Protein AF-A0A961NX00-F1 (afdb_monomer)

Foldseek 3Di:
DPPDPDPDDDLVVLLVVLLVLLVVLQVVLVVVVHHPVLLPLCLLAVCLLVLLLQLLCVVLVLHGPPVQADHPAPDQPPDDDDDDPPDDDDPVVSSNSNSNSSSSNSSSVSNVVQVVDDSLQSVQQCVQRPAVPRRHDHQSSHDDPVFAWDWDDDPQETETTEEDEPCNLVVLVVSPVVGNHQEYEDAYQYDDLVSLLSLLVVQLVVQHAYEYPTAAEASRVNNQLSHNHRDYDSHHGHHHYYDADDDPPHGDDPPDCVVVVSVVSNVD

Nearest PDB structures (foldseek):
  4u0h-assembly1_E-2  TM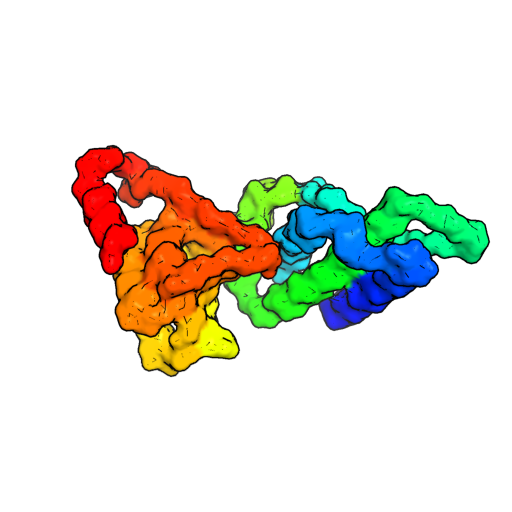=6.707E-01  e=3.633E-01  Mycobacterium tuberculosis H37Rv
  2o7s-assembly1_A  TM=3.828E-01  e=4.275E+00  Arabidopsis thaliana
  4h3d-assembly1_B  TM=3.748E-01  e=4.782E+00  Clostridioides difficile 630

Structure (mmCIF, N/CA/C/O backbone):
data_AF-A0A961NX00-F1
#
_entry.id   AF-A0A961NX00-F1
#
loop_
_atom_site.group_PDB
_atom_site.id
_atom_site.type_symbol
_atom_site.label_atom_id
_atom_site.label_alt_id
_atom_site.label_comp_id
_atom_site.label_asym_id
_atom_site.label_entity_id
_atom_site.label_seq_id
_atom_site.pdbx_PDB_ins_code
_atom_site.Cartn_x
_atom_site.Cartn_y
_atom_site.Cartn_z
_atom_site.occupancy
_atom_site.B_iso_or_equiv
_atom_site.auth_seq_id
_atom_site.auth_comp_id
_atom_site.auth_asym_id
_atom_site.auth_atom_id
_atom_site.pdbx_PDB_model_num
ATOM 1 N N . MET A 1 1 ? 27.879 33.645 -14.027 1.00 40.50 1 MET A N 1
ATOM 2 C CA . MET A 1 1 ? 26.476 33.251 -13.789 1.00 40.50 1 MET A CA 1
ATOM 3 C C . MET A 1 1 ? 26.465 31.734 -13.777 1.00 40.50 1 MET A C 1
ATOM 5 O O . MET A 1 1 ? 26.810 31.155 -14.799 1.00 40.50 1 MET A O 1
ATOM 9 N N . ALA A 1 2 ? 26.248 31.098 -12.623 1.00 30.83 2 ALA A N 1
ATOM 10 C CA . ALA A 1 2 ? 26.094 29.644 -12.591 1.00 30.83 2 ALA A CA 1
ATOM 11 C C . ALA A 1 2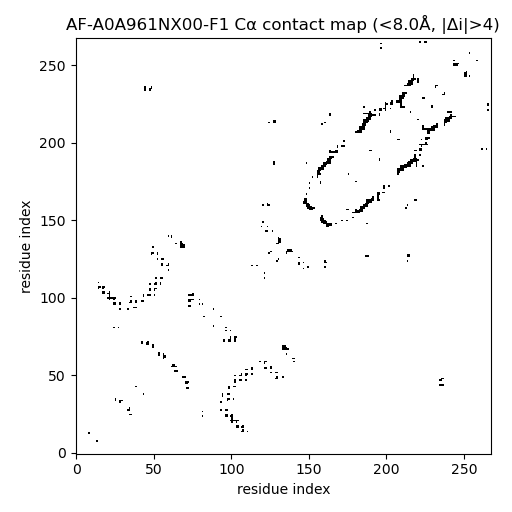 ? 24.849 29.275 -13.419 1.00 30.83 2 ALA A C 1
ATOM 13 O O . ALA A 1 2 ? 23.882 30.046 -13.386 1.00 30.83 2 ALA A O 1
ATOM 14 N N . PRO A 1 3 ? 24.862 28.177 -14.193 1.00 34.81 3 PRO A N 1
ATOM 15 C CA . PRO A 1 3 ? 23.650 27.717 -14.855 1.00 34.81 3 PRO A CA 1
ATOM 16 C C . PRO A 1 3 ? 22.569 27.509 -13.791 1.00 34.81 3 PRO A C 1
ATOM 18 O O . PRO A 1 3 ? 22.850 26.975 -12.716 1.00 34.81 3 PRO A O 1
ATOM 21 N N . ALA A 1 4 ? 21.353 27.983 -14.069 1.00 35.34 4 ALA A N 1
ATOM 22 C CA . ALA A 1 4 ? 20.211 27.696 -13.215 1.00 35.34 4 ALA A CA 1
ATOM 23 C C . ALA A 1 4 ? 20.093 26.167 -13.062 1.00 35.34 4 ALA A C 1
ATOM 25 O O . ALA A 1 4 ? 20.301 25.459 -14.055 1.00 35.34 4 ALA A O 1
ATOM 26 N N . PRO A 1 5 ? 19.805 25.645 -11.856 1.00 45.06 5 PRO A N 1
ATOM 27 C CA . PRO A 1 5 ? 19.542 24.222 -11.698 1.00 45.06 5 PRO A CA 1
ATOM 28 C C . PRO A 1 5 ? 18.439 23.829 -12.683 1.00 45.06 5 PRO A C 1
ATOM 30 O O . PRO A 1 5 ? 17.453 24.557 -12.828 1.00 45.06 5 PRO A O 1
ATOM 33 N N . ALA A 1 6 ? 18.639 22.727 -13.411 1.00 47.62 6 ALA A N 1
ATOM 34 C CA . ALA A 1 6 ? 17.622 22.211 -14.314 1.00 47.62 6 ALA A CA 1
ATOM 35 C C . ALA A 1 6 ? 16.312 22.078 -13.528 1.00 47.62 6 ALA A C 1
ATOM 37 O O . ALA A 1 6 ? 16.313 21.521 -12.428 1.00 47.62 6 ALA A O 1
ATOM 38 N N . ALA A 1 7 ? 15.221 22.642 -14.051 1.00 57.97 7 ALA A N 1
ATOM 39 C CA . ALA A 1 7 ? 13.931 22.544 -13.386 1.00 57.97 7 ALA A CA 1
ATOM 40 C C . ALA A 1 7 ? 13.606 21.058 -13.182 1.00 57.97 7 ALA A C 1
ATOM 42 O O . ALA A 1 7 ? 13.737 20.267 -14.122 1.00 57.97 7 ALA A O 1
ATOM 43 N N . ALA A 1 8 ? 13.230 20.677 -11.959 1.00 69.94 8 ALA A N 1
ATOM 44 C CA . ALA A 1 8 ? 12.815 19.309 -11.684 1.00 69.94 8 ALA A CA 1
ATOM 45 C C . ALA A 1 8 ? 11.666 18.943 -12.637 1.00 69.94 8 ALA A C 1
ATOM 47 O O . ALA A 1 8 ? 10.719 19.716 -12.800 1.00 69.94 8 ALA A O 1
ATOM 48 N N . GLN A 1 9 ? 11.775 17.797 -13.312 1.00 82.50 9 GLN A N 1
ATOM 49 C CA . GLN A 1 9 ? 10.733 17.334 -14.228 1.00 82.50 9 GLN A CA 1
ATOM 50 C C . GLN A 1 9 ? 9.411 17.140 -13.474 1.00 82.50 9 GLN A C 1
ATOM 52 O O . GLN A 1 9 ? 9.409 16.664 -12.337 1.00 82.50 9 GLN A O 1
ATOM 57 N N . SER A 1 10 ? 8.284 17.467 -14.117 1.00 92.69 10 SER A N 1
ATOM 58 C CA . SER A 1 10 ? 6.964 17.215 -13.531 1.00 92.69 10 SER A CA 1
ATOM 59 C C . SER A 1 10 ? 6.731 15.716 -13.311 1.00 92.69 10 SER A C 1
ATOM 61 O O . SER A 1 10 ? 7.273 14.878 -14.037 1.00 92.69 10 SER A O 1
ATOM 63 N N . TRP A 1 11 ? 5.878 15.373 -12.343 1.00 93.69 11 TRP A N 1
ATOM 64 C CA . TRP A 1 11 ? 5.464 13.985 -12.105 1.00 93.69 11 TRP A CA 1
ATOM 65 C C . TRP A 1 11 ? 4.856 13.334 -13.348 1.00 93.69 11 TRP A C 1
ATOM 67 O O . TRP A 1 11 ? 5.218 12.212 -13.679 1.00 93.69 11 TRP A O 1
ATOM 77 N N . GLU A 1 12 ? 4.016 14.063 -14.084 1.00 95.38 12 GLU A N 1
ATOM 78 C CA . GLU A 1 12 ? 3.430 13.603 -15.348 1.00 95.38 12 GLU A CA 1
ATOM 79 C C . GLU A 1 12 ? 4.506 13.232 -16.381 1.00 95.38 12 GLU A C 1
ATOM 81 O O . GLU A 1 12 ? 4.467 12.149 -16.961 1.00 95.38 12 GLU A O 1
ATOM 86 N N . THR A 1 13 ? 5.529 14.080 -16.540 1.00 95.69 13 THR A N 1
ATOM 87 C CA . THR A 1 13 ? 6.658 13.803 -17.445 1.00 95.69 13 THR A CA 1
ATOM 88 C C . THR A 1 13 ? 7.427 12.557 -17.004 1.00 95.69 13 THR A C 1
ATOM 90 O O . THR A 1 13 ? 7.768 11.715 -17.834 1.00 95.69 13 THR A O 1
ATOM 93 N N . ARG A 1 14 ? 7.686 12.410 -15.698 1.00 93.88 14 ARG A N 1
ATOM 94 C CA . ARG A 1 14 ? 8.425 11.263 -15.144 1.00 93.88 14 ARG A CA 1
ATOM 95 C C . ARG A 1 14 ? 7.650 9.953 -15.302 1.00 93.88 14 ARG A C 1
ATOM 97 O O . ARG A 1 14 ? 8.251 8.941 -15.652 1.00 93.88 14 ARG A O 1
ATOM 104 N N . ILE A 1 15 ? 6.335 9.977 -15.080 1.00 95.56 15 ILE A N 1
ATOM 105 C CA . ILE A 1 15 ? 5.429 8.835 -15.278 1.00 95.56 15 ILE A CA 1
ATOM 106 C C . ILE A 1 15 ? 5.406 8.423 -16.749 1.00 95.56 15 ILE A C 1
ATOM 108 O 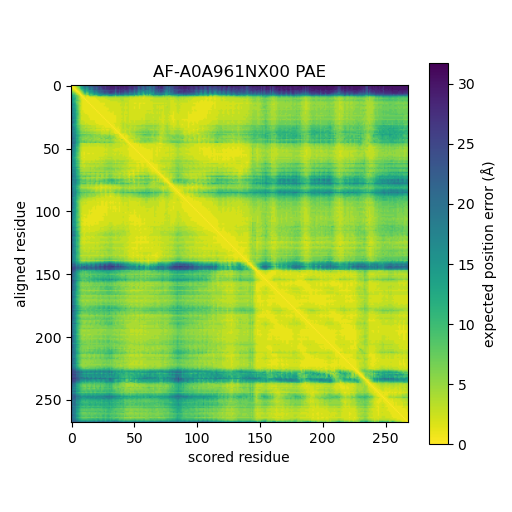O . ILE A 1 15 ? 5.639 7.254 -17.055 1.00 95.56 15 ILE A O 1
ATOM 112 N N . ALA A 1 16 ? 5.210 9.374 -17.666 1.00 96.19 16 ALA A N 1
ATOM 113 C CA . ALA A 1 16 ? 5.218 9.096 -19.100 1.00 96.19 16 ALA A CA 1
ATOM 114 C C . ALA A 1 16 ? 6.557 8.497 -19.565 1.00 96.19 16 ALA A C 1
ATOM 116 O O . ALA A 1 16 ? 6.570 7.523 -20.316 1.00 96.19 16 ALA A O 1
ATOM 117 N N . ALA A 1 17 ? 7.682 9.028 -19.074 1.00 94.25 17 ALA A N 1
ATOM 118 C CA . ALA A 1 17 ? 9.008 8.493 -19.373 1.00 94.25 17 ALA A CA 1
ATOM 119 C C . ALA A 1 17 ? 9.193 7.059 -18.847 1.00 94.25 17 ALA A C 1
ATOM 121 O O . ALA A 1 17 ? 9.676 6.201 -19.583 1.00 94.25 17 ALA A O 1
ATOM 122 N N . ALA A 1 18 ? 8.767 6.773 -17.611 1.00 93.88 18 ALA A N 1
ATOM 123 C CA . ALA A 1 18 ? 8.848 5.430 -17.037 1.00 93.88 18 ALA A CA 1
ATOM 124 C C . ALA A 1 18 ? 8.035 4.404 -17.843 1.00 93.88 18 ALA A C 1
ATOM 126 O O . ALA A 1 18 ? 8.530 3.310 -18.112 1.00 93.88 18 ALA A O 1
ATOM 127 N N . ARG A 1 19 ? 6.825 4.768 -18.285 1.00 96.12 19 ARG A N 1
ATOM 128 C CA . ARG A 1 19 ? 5.981 3.911 -19.135 1.00 96.12 19 ARG A CA 1
ATOM 129 C C . ARG A 1 19 ? 6.609 3.665 -20.509 1.00 96.12 19 ARG A C 1
ATOM 131 O O . ARG A 1 19 ? 6.659 2.525 -20.959 1.00 96.12 19 ARG A O 1
ATOM 138 N N . ALA A 1 20 ? 7.144 4.708 -21.145 1.00 96.25 20 ALA A N 1
ATOM 139 C CA . ALA A 1 20 ? 7.816 4.582 -22.439 1.00 96.25 20 ALA A CA 1
ATOM 140 C C . ALA A 1 20 ? 9.068 3.688 -22.361 1.00 96.25 20 ALA A C 1
ATOM 142 O O . ALA A 1 20 ? 9.305 2.861 -23.242 1.00 96.25 20 ALA A O 1
ATOM 143 N N . GLU A 1 21 ? 9.858 3.813 -21.290 1.00 93.88 21 GLU A N 1
ATOM 144 C CA . GLU A 1 21 ? 10.980 2.910 -21.022 1.00 93.88 21 GLU A CA 1
ATOM 145 C C . GLU A 1 21 ? 10.499 1.473 -20.792 1.00 93.88 21 GLU A C 1
ATOM 147 O O . GLU A 1 21 ? 11.033 0.549 -21.403 1.00 93.88 21 GLU A O 1
ATOM 152 N N . ALA A 1 22 ? 9.468 1.267 -19.968 1.00 94.69 22 ALA A N 1
ATOM 153 C CA . ALA A 1 22 ? 8.899 -0.059 -19.739 1.00 94.69 22 ALA A CA 1
ATOM 154 C C . ALA A 1 22 ? 8.464 -0.729 -21.053 1.00 94.69 22 ALA A C 1
ATOM 156 O O . ALA A 1 22 ? 8.830 -1.876 -21.316 1.00 94.69 22 ALA A O 1
ATOM 157 N N . GLU A 1 23 ? 7.745 -0.001 -21.910 1.00 97.00 23 GLU A N 1
ATOM 158 C CA . GLU A 1 23 ? 7.284 -0.487 -23.211 1.00 97.00 23 GLU A CA 1
ATOM 159 C C . GLU A 1 23 ? 8.453 -0.866 -24.130 1.00 97.00 23 GLU A C 1
ATOM 161 O O . GLU A 1 23 ? 8.458 -1.957 -24.705 1.00 97.00 23 GLU A O 1
ATOM 166 N N . ALA A 1 24 ? 9.482 -0.019 -24.224 1.00 96.56 24 ALA A N 1
ATOM 167 C CA . ALA A 1 24 ? 10.643 -0.279 -25.072 1.00 96.56 24 ALA A CA 1
ATOM 168 C C . ALA A 1 24 ? 11.396 -1.558 -24.659 1.00 96.56 24 ALA A C 1
ATOM 170 O O . ALA A 1 24 ? 11.763 -2.377 -25.507 1.00 96.56 24 ALA A O 1
ATOM 171 N N . PHE A 1 25 ? 11.604 -1.759 -23.356 1.00 95.75 25 PHE A N 1
ATOM 172 C CA . PHE A 1 25 ? 12.301 -2.938 -22.838 1.00 95.75 25 PHE A CA 1
ATOM 173 C C . PHE A 1 25 ? 11.437 -4.204 -22.926 1.00 95.75 25 PHE A C 1
ATOM 175 O O . PHE A 1 25 ? 11.952 -5.275 -23.261 1.00 95.75 25 PHE A O 1
ATOM 182 N N . ALA A 1 26 ? 10.124 -4.091 -22.706 1.00 95.69 26 ALA A N 1
ATOM 183 C CA . ALA A 1 26 ? 9.184 -5.191 -22.898 1.00 95.69 26 ALA A CA 1
ATOM 184 C C . ALA A 1 26 ? 9.119 -5.643 -24.364 1.00 95.69 26 ALA A C 1
ATOM 186 O O . ALA A 1 26 ? 9.188 -6.841 -24.644 1.00 95.69 26 ALA A O 1
ATOM 187 N N . ALA A 1 27 ? 9.057 -4.695 -25.304 1.00 96.88 27 ALA A N 1
ATOM 188 C CA . ALA A 1 27 ? 9.070 -4.975 -26.736 1.00 96.88 27 ALA A CA 1
ATOM 189 C C . ALA A 1 27 ? 10.373 -5.663 -27.169 1.00 96.88 27 ALA A C 1
ATOM 191 O O . ALA A 1 27 ? 10.338 -6.618 -27.949 1.00 96.88 27 ALA A O 1
ATOM 192 N N . TYR A 1 28 ? 11.516 -5.235 -26.619 1.00 96.44 28 TYR A N 1
ATOM 193 C CA . TYR A 1 28 ? 12.792 -5.907 -26.852 1.00 96.44 28 TYR A CA 1
ATOM 194 C C . TYR A 1 28 ? 12.767 -7.360 -26.360 1.00 96.44 28 TYR A C 1
ATOM 196 O O . TYR A 1 28 ? 13.157 -8.258 -27.105 1.00 96.44 28 TYR A O 1
ATOM 204 N N . GLY A 1 29 ? 12.269 -7.618 -25.145 1.00 95.69 29 GLY A N 1
ATOM 205 C CA . GLY A 1 29 ? 12.105 -8.982 -24.632 1.00 95.69 29 GLY A CA 1
ATOM 206 C C . GLY A 1 29 ? 11.201 -9.838 -25.524 1.00 95.69 29 GLY A C 1
ATOM 207 O O . GLY A 1 29 ? 11.586 -10.942 -25.915 1.00 95.69 29 GLY A O 1
ATOM 208 N N . ALA A 1 30 ? 10.050 -9.298 -25.935 1.00 95.81 30 ALA A N 1
ATOM 209 C CA . ALA A 1 30 ? 9.090 -9.995 -26.791 1.00 95.81 30 ALA A CA 1
ATOM 210 C C . ALA A 1 30 ? 9.688 -10.374 -28.155 1.00 95.81 30 ALA A C 1
ATOM 212 O O . ALA A 1 30 ? 9.485 -11.494 -28.627 1.00 95.81 30 ALA A O 1
ATOM 213 N N . ALA A 1 31 ? 10.496 -9.490 -28.752 1.00 95.69 31 ALA A N 1
ATOM 214 C CA . ALA A 1 31 ? 11.223 -9.769 -29.992 1.00 95.69 31 ALA A CA 1
ATOM 215 C C . ALA A 1 31 ? 12.214 -10.945 -29.867 1.00 95.69 31 ALA A C 1
ATOM 217 O O . ALA A 1 31 ? 12.565 -11.559 -30.872 1.00 95.69 31 ALA A O 1
ATOM 218 N N . HIS A 1 32 ? 12.622 -11.289 -28.641 1.00 95.31 32 HIS A N 1
ATOM 219 C CA . HIS A 1 32 ? 13.496 -12.420 -28.320 1.00 95.31 32 HIS A CA 1
ATOM 220 C C . HIS A 1 32 ? 12.736 -13.598 -27.680 1.00 95.31 32 HIS A C 1
ATOM 222 O O . HIS A 1 32 ? 13.350 -14.499 -27.112 1.00 95.31 32 HIS A O 1
ATOM 228 N N . GLY A 1 33 ? 11.400 -13.622 -27.763 1.00 94.50 33 GLY A N 1
ATOM 229 C CA . GLY A 1 33 ? 10.572 -14.712 -27.232 1.00 94.50 33 GLY A CA 1
ATOM 230 C C . GLY A 1 33 ? 10.434 -14.723 -25.704 1.00 94.50 33 GLY A C 1
ATOM 231 O O . GLY A 1 33 ? 10.075 -15.755 -25.124 1.00 94.50 33 GLY A O 1
ATOM 232 N N . TRP A 1 34 ? 10.722 -13.595 -25.052 1.00 95.69 34 TRP A N 1
ATOM 233 C CA . TRP A 1 34 ? 10.601 -13.404 -23.611 1.00 95.69 34 TRP A CA 1
ATOM 234 C C . TRP A 1 34 ? 9.426 -12.489 -23.254 1.00 95.69 34 TRP A C 1
ATOM 236 O O . TRP A 1 34 ? 9.196 -11.468 -23.891 1.00 95.69 34 TRP A O 1
ATOM 246 N N . ASP A 1 35 ? 8.692 -12.844 -22.201 1.00 92.88 35 ASP A N 1
ATOM 247 C CA . ASP A 1 35 ? 7.579 -12.063 -21.660 1.00 92.88 35 ASP A CA 1
ATOM 248 C C . ASP A 1 35 ? 7.667 -11.968 -20.125 1.00 92.88 35 ASP A C 1
ATOM 250 O O . ASP A 1 35 ? 8.528 -12.580 -19.482 1.00 92.88 35 ASP A O 1
ATOM 254 N N . TYR A 1 36 ? 6.750 -11.220 -19.508 1.00 90.19 36 TYR A N 1
ATOM 255 C CA . TYR A 1 36 ? 6.719 -11.058 -18.052 1.00 90.19 36 TYR A CA 1
ATOM 256 C C . TYR A 1 36 ? 6.417 -12.344 -17.270 1.00 90.19 36 TYR A C 1
ATOM 258 O O . TYR A 1 36 ? 6.615 -12.375 -16.054 1.00 90.19 36 TYR A O 1
ATOM 266 N N . ASN A 1 37 ? 5.966 -13.422 -17.914 1.00 88.62 37 ASN A N 1
ATOM 267 C CA . ASN A 1 37 ? 5.788 -14.694 -17.217 1.00 88.62 37 ASN A CA 1
ATOM 268 C C . ASN A 1 37 ? 7.141 -15.346 -16.902 1.00 88.62 37 ASN A C 1
ATOM 270 O O . ASN A 1 37 ? 7.245 -16.099 -15.933 1.00 88.62 37 ASN A O 1
ATOM 274 N N . ARG A 1 38 ? 8.197 -15.001 -17.651 1.00 88.38 38 ARG A N 1
ATOM 275 C CA . ARG A 1 38 ? 9.549 -15.552 -17.470 1.00 88.38 38 ARG A CA 1
ATOM 276 C C . ARG A 1 38 ? 10.371 -14.911 -16.355 1.00 88.38 38 ARG A C 1
ATOM 278 O O . ARG A 1 38 ? 11.322 -15.531 -15.894 1.00 88.38 38 ARG A O 1
ATOM 285 N N . ILE A 1 39 ? 10.013 -13.717 -15.876 1.00 87.88 39 ILE A N 1
ATOM 286 C CA . ILE A 1 39 ? 10.709 -13.097 -14.728 1.00 87.88 39 ILE A CA 1
ATOM 287 C C . ILE A 1 39 ? 10.242 -13.650 -13.373 1.00 87.88 39 ILE A C 1
ATOM 289 O O . ILE A 1 39 ? 10.882 -13.402 -12.352 1.00 87.88 39 ILE A O 1
ATOM 293 N N . GLY A 1 40 ? 9.167 -14.445 -13.368 1.00 84.19 40 GLY A N 1
ATOM 294 C CA . GLY A 1 40 ? 8.618 -15.091 -12.181 1.00 84.19 40 GLY A CA 1
ATOM 295 C C . GLY A 1 40 ? 7.689 -14.188 -11.365 1.00 84.19 40 GLY A C 1
ATOM 296 O O . GLY A 1 40 ? 7.824 -12.967 -11.303 1.00 84.19 40 GLY A O 1
ATOM 297 N N . THR A 1 41 ? 6.703 -14.801 -10.709 1.00 81.25 41 THR A N 1
ATOM 298 C CA . THR A 1 41 ? 5.693 -14.076 -9.919 1.00 81.25 41 THR A CA 1
ATOM 299 C C . THR A 1 41 ? 6.282 -13.386 -8.691 1.00 81.25 41 THR A C 1
ATOM 301 O O . THR A 1 41 ? 5.812 -12.312 -8.340 1.00 81.25 41 THR A O 1
ATOM 304 N N . PHE A 1 42 ? 7.320 -13.953 -8.067 1.00 80.88 42 PHE A N 1
ATOM 305 C CA . PHE A 1 42 ? 7.998 -13.314 -6.934 1.00 80.88 42 PHE A CA 1
ATOM 306 C C . PHE A 1 42 ? 8.611 -11.967 -7.333 1.00 80.88 42 PHE A C 1
ATOM 308 O O . PHE A 1 42 ? 8.273 -10.945 -6.746 1.00 80.88 42 PHE A O 1
ATOM 315 N N . THR A 1 43 ? 9.434 -11.954 -8.383 1.00 82.06 43 THR A N 1
ATOM 316 C CA . THR A 1 43 ? 10.105 -10.750 -8.893 1.00 82.06 43 THR A CA 1
ATOM 317 C C . THR A 1 43 ? 9.108 -9.659 -9.265 1.00 82.06 43 THR A C 1
ATOM 319 O O . THR A 1 43 ? 9.303 -8.500 -8.924 1.00 82.06 43 THR A O 1
ATOM 322 N N . ARG A 1 44 ? 7.971 -10.035 -9.867 1.00 81.69 44 ARG A N 1
ATOM 323 C CA . ARG A 1 44 ? 6.899 -9.081 -10.189 1.00 81.69 44 ARG A CA 1
ATOM 324 C C . ARG A 1 44 ? 6.265 -8.410 -8.968 1.00 81.69 44 ARG A C 1
ATOM 326 O O . ARG A 1 44 ? 5.584 -7.398 -9.116 1.00 81.69 44 ARG A O 1
ATOM 333 N N . ARG A 1 45 ? 6.438 -8.980 -7.775 1.00 80.25 45 ARG A N 1
ATOM 334 C CA . ARG A 1 45 ? 5.782 -8.524 -6.543 1.00 80.25 45 ARG A CA 1
ATOM 335 C C . ARG A 1 45 ? 6.724 -7.892 -5.539 1.00 80.25 45 ARG A C 1
ATOM 337 O O . ARG A 1 45 ? 6.305 -6.999 -4.808 1.00 80.25 45 ARG A O 1
ATOM 344 N N . ALA A 1 46 ? 7.969 -8.346 -5.504 1.00 82.88 46 ALA A N 1
ATOM 345 C CA . ALA A 1 46 ? 8.878 -8.053 -4.411 1.00 82.88 46 ALA A CA 1
ATOM 346 C C . ALA A 1 46 ? 9.178 -6.551 -4.257 1.00 82.88 46 ALA A C 1
ATOM 348 O O . ALA A 1 46 ? 9.288 -6.061 -3.133 1.00 82.88 46 ALA A O 1
ATOM 349 N N . ASP A 1 47 ? 9.226 -5.808 -5.365 1.00 89.75 47 ASP A N 1
ATOM 350 C CA . ASP A 1 47 ? 9.646 -4.405 -5.354 1.00 89.75 47 ASP A CA 1
ATOM 351 C C . ASP A 1 47 ? 8.496 -3.389 -5.334 1.00 89.75 47 ASP A C 1
ATOM 353 O O . ASP A 1 47 ? 8.743 -2.203 -5.148 1.00 89.75 47 ASP A O 1
ATOM 357 N N . ALA A 1 48 ? 7.230 -3.807 -5.431 1.00 88.94 48 ALA A N 1
ATOM 358 C CA . ALA A 1 48 ? 6.103 -2.868 -5.494 1.00 88.94 48 ALA A CA 1
ATOM 359 C C . ALA A 1 48 ? 6.028 -1.929 -4.271 1.00 88.94 48 ALA A C 1
ATOM 361 O O . ALA A 1 48 ? 5.899 -0.713 -4.427 1.00 88.94 48 ALA A O 1
ATOM 362 N N . GLY A 1 49 ? 6.174 -2.477 -3.057 1.00 89.69 49 GLY A N 1
ATOM 363 C CA . GLY A 1 49 ? 6.212 -1.685 -1.819 1.00 89.69 49 GLY A CA 1
ATOM 364 C C . GLY A 1 49 ? 7.417 -0.741 -1.758 1.00 89.69 49 GLY A C 1
ATOM 365 O O . GLY A 1 49 ? 7.266 0.431 -1.426 1.00 89.69 49 GLY A O 1
ATOM 366 N N . ARG A 1 50 ? 8.586 -1.216 -2.202 1.00 92.50 50 ARG A N 1
ATOM 367 C CA . ARG A 1 50 ? 9.841 -0.450 -2.266 1.00 92.50 50 ARG A CA 1
ATOM 368 C C . ARG A 1 50 ? 9.721 0.756 -3.188 1.00 92.50 50 ARG A C 1
ATOM 370 O O . ARG A 1 50 ? 10.033 1.874 -2.789 1.00 92.50 50 ARG A O 1
ATOM 377 N N . LEU A 1 51 ? 9.198 0.543 -4.396 1.00 93.06 51 LEU A N 1
ATOM 378 C CA . LEU A 1 51 ? 8.943 1.604 -5.371 1.00 93.06 51 LEU A CA 1
ATOM 379 C C . LEU A 1 51 ? 8.002 2.661 -4.796 1.00 93.06 51 LEU A C 1
ATOM 381 O O . LEU A 1 51 ? 8.316 3.850 -4.846 1.00 93.06 51 LEU A O 1
ATOM 385 N N . ARG A 1 52 ? 6.892 2.240 -4.185 1.00 93.44 52 ARG A N 1
ATOM 386 C CA . ARG A 1 52 ? 5.965 3.161 -3.523 1.00 93.44 52 ARG A CA 1
ATOM 387 C C . ARG A 1 52 ? 6.649 3.977 -2.424 1.00 93.44 52 ARG A C 1
ATOM 389 O O . ARG A 1 52 ? 6.428 5.182 -2.365 1.00 93.44 52 ARG A O 1
ATOM 396 N N . CYS A 1 53 ? 7.497 3.365 -1.599 1.00 94.50 53 CYS A N 1
ATOM 397 C CA . CYS A 1 53 ? 8.216 4.085 -0.549 1.00 94.50 53 CYS A CA 1
ATOM 398 C C . CYS A 1 53 ? 9.162 5.152 -1.107 1.00 94.50 53 CYS A C 1
ATOM 400 O O . CYS A 1 53 ? 9.189 6.259 -0.577 1.00 94.50 53 CYS A O 1
ATOM 402 N N . THR A 1 54 ? 9.861 4.885 -2.219 1.00 94.50 54 THR A N 1
ATOM 403 C CA . THR A 1 54 ? 10.701 5.914 -2.870 1.00 94.50 54 THR A CA 1
ATOM 404 C C . THR A 1 54 ? 9.885 7.118 -3.358 1.00 94.50 54 THR A C 1
ATOM 406 O O . THR A 1 54 ? 10.327 8.255 -3.234 1.00 94.50 54 THR A O 1
ATOM 409 N N . ILE A 1 55 ? 8.664 6.888 -3.856 1.00 94.94 55 ILE A N 1
ATOM 410 C CA . ILE A 1 55 ? 7.743 7.950 -4.291 1.00 94.94 55 ILE A CA 1
ATOM 411 C C . ILE A 1 55 ? 7.221 8.741 -3.086 1.00 94.94 55 ILE A C 1
ATOM 413 O O . ILE A 1 55 ? 7.215 9.971 -3.104 1.00 94.94 55 ILE A O 1
ATOM 417 N N . LEU A 1 56 ? 6.790 8.038 -2.035 1.00 95.19 56 LEU A N 1
ATOM 418 C CA . LEU A 1 56 ? 6.288 8.652 -0.809 1.00 95.19 56 LEU A CA 1
ATOM 419 C C . LEU A 1 56 ? 7.344 9.533 -0.147 1.00 95.19 56 LEU A C 1
ATOM 421 O O . LEU A 1 56 ? 7.022 10.674 0.166 1.00 95.19 56 LEU A O 1
ATOM 425 N N . ALA A 1 57 ? 8.581 9.048 0.001 1.00 95.19 57 ALA A N 1
ATOM 426 C CA . ALA A 1 57 ? 9.684 9.798 0.603 1.00 95.19 57 ALA A CA 1
ATOM 427 C C . ALA A 1 57 ? 9.888 11.169 -0.058 1.00 95.19 57 ALA A C 1
ATOM 429 O O . ALA A 1 57 ? 10.024 12.183 0.630 1.00 95.19 57 ALA A O 1
ATOM 430 N N . GLU A 1 58 ? 9.840 11.222 -1.391 1.00 94.00 58 GLU A N 1
ATOM 431 C CA . GLU A 1 58 ? 9.924 12.478 -2.133 1.00 94.00 58 GLU A CA 1
ATOM 432 C C . GLU A 1 58 ? 8.708 13.377 -1.853 1.00 94.00 58 GLU A C 1
ATOM 434 O O . GLU A 1 58 ? 8.857 14.560 -1.545 1.00 94.00 58 GLU A O 1
ATOM 439 N N . LEU A 1 59 ? 7.496 12.816 -1.915 1.00 93.81 59 LEU A N 1
ATOM 440 C CA . LEU A 1 59 ? 6.244 13.567 -1.768 1.00 93.81 59 LEU A CA 1
ATOM 441 C C . LEU A 1 59 ? 5.988 14.105 -0.356 1.00 93.81 59 LEU A C 1
ATOM 443 O O . LEU A 1 59 ? 5.237 15.072 -0.215 1.00 93.81 59 LEU A O 1
ATOM 447 N N . ILE A 1 60 ? 6.566 13.482 0.669 1.00 93.06 60 ILE A N 1
ATOM 448 C CA . ILE A 1 60 ? 6.435 13.895 2.074 1.00 93.06 60 ILE A CA 1
ATOM 449 C C . ILE A 1 60 ? 7.660 14.670 2.582 1.00 93.06 60 ILE A C 1
ATOM 451 O O . ILE A 1 60 ? 7.691 15.067 3.744 1.00 93.06 60 ILE A O 1
ATOM 455 N N . GLY A 1 61 ? 8.643 14.930 1.712 1.00 92.19 61 GLY A N 1
ATOM 456 C CA . GLY A 1 61 ? 9.780 15.805 2.004 1.00 92.19 61 GLY A CA 1
ATOM 457 C C . GLY A 1 61 ? 10.973 15.144 2.699 1.00 92.19 61 GLY A C 1
ATOM 458 O O . GLY A 1 61 ? 11.873 15.863 3.122 1.00 92.19 61 GLY A O 1
ATOM 459 N N . ILE A 1 62 ? 11.018 13.810 2.789 1.00 93.56 62 ILE A N 1
ATOM 460 C CA . ILE A 1 62 ? 12.207 13.065 3.249 1.00 93.56 62 ILE A CA 1
ATOM 461 C C . ILE A 1 62 ? 13.325 13.155 2.202 1.00 93.56 62 ILE A C 1
ATOM 463 O O . ILE A 1 62 ? 14.496 13.280 2.549 1.00 93.56 62 ILE A O 1
ATOM 467 N N . GLY A 1 63 ? 12.959 13.150 0.917 1.00 92.06 63 GLY A N 1
ATOM 468 C CA . GLY A 1 63 ? 13.901 13.217 -0.198 1.00 92.06 63 GLY A CA 1
ATOM 469 C C . GLY A 1 63 ? 14.281 11.841 -0.743 1.00 92.06 63 GLY A C 1
ATOM 470 O O . GLY A 1 63 ? 13.481 10.907 -0.709 1.00 92.06 63 GLY A O 1
ATOM 471 N N . ASP A 1 64 ? 15.483 11.741 -1.312 1.00 91.06 64 ASP A N 1
ATOM 472 C CA . ASP A 1 64 ? 15.994 10.504 -1.905 1.00 91.06 64 ASP A CA 1
ATOM 473 C C . ASP A 1 64 ? 16.423 9.517 -0.812 1.00 91.06 64 ASP A C 1
ATOM 475 O O . ASP A 1 64 ? 17.305 9.812 -0.012 1.00 91.06 64 ASP A O 1
ATOM 479 N N . ILE A 1 65 ? 15.791 8.344 -0.800 1.00 92.75 65 ILE A N 1
ATOM 480 C CA . ILE A 1 65 ? 16.062 7.247 0.140 1.00 92.75 65 ILE A CA 1
ATOM 481 C C . ILE A 1 65 ? 16.687 6.029 -0.548 1.00 92.75 65 ILE A C 1
ATOM 483 O O . ILE A 1 65 ? 16.712 4.946 0.029 1.00 92.75 65 ILE A O 1
ATOM 487 N N . SER A 1 66 ? 17.148 6.168 -1.793 1.00 89.00 66 SER A N 1
ATOM 488 C CA . SER A 1 66 ? 17.641 5.057 -2.617 1.00 89.00 66 SER A CA 1
ATOM 489 C C . SER A 1 66 ? 18.725 4.215 -1.939 1.00 89.00 66 SER A C 1
ATOM 491 O O . SER A 1 66 ? 18.727 2.997 -2.091 1.00 89.00 66 SER A O 1
ATOM 493 N N . GLU A 1 67 ? 19.593 4.828 -1.132 1.00 88.75 67 GLU A N 1
ATOM 494 C CA . GLU A 1 67 ? 20.650 4.125 -0.392 1.00 88.75 67 GLU A CA 1
ATOM 495 C C . GLU A 1 67 ? 20.141 3.205 0.730 1.00 88.75 67 GLU A C 1
ATOM 497 O O . GLU A 1 67 ? 20.884 2.347 1.201 1.00 88.75 67 GLU A O 1
ATOM 502 N N . HIS A 1 68 ? 18.887 3.368 1.156 1.00 89.56 68 HIS A N 1
ATOM 503 C CA . HIS A 1 68 ? 18.273 2.573 2.219 1.00 89.56 68 HIS A CA 1
ATOM 504 C C . HIS A 1 68 ? 17.342 1.476 1.698 1.00 89.56 68 HIS A C 1
ATOM 506 O O . HIS A 1 68 ? 16.860 0.667 2.484 1.00 89.56 68 HIS A O 1
ATOM 512 N N . VAL A 1 69 ? 17.024 1.457 0.401 1.00 90.50 69 VAL A N 1
ATOM 513 C CA . VAL A 1 69 ? 16.007 0.545 -0.135 1.00 90.50 69 VAL A CA 1
ATOM 514 C C . VAL A 1 69 ? 16.657 -0.637 -0.841 1.00 90.50 69 VAL A C 1
ATOM 516 O O . VAL A 1 69 ? 17.248 -0.496 -1.911 1.00 90.50 69 VAL A O 1
ATOM 519 N N . ASP A 1 70 ? 16.457 -1.830 -0.288 1.00 85.06 70 ASP A N 1
ATOM 520 C CA . ASP A 1 70 ? 17.032 -3.067 -0.820 1.00 85.06 70 ASP A CA 1
ATOM 521 C C . ASP A 1 70 ? 16.168 -3.667 -1.939 1.00 85.06 70 ASP A C 1
ATOM 523 O O . ASP A 1 70 ? 15.260 -4.450 -1.659 1.00 85.06 70 ASP A O 1
ATOM 527 N N . PHE A 1 71 ? 16.421 -3.333 -3.206 1.00 88.06 71 PHE A N 1
ATOM 528 C CA . PHE A 1 71 ? 15.685 -3.891 -4.354 1.00 88.06 71 PHE A CA 1
ATOM 529 C C . PHE A 1 71 ? 16.083 -5.338 -4.695 1.00 88.06 71 PHE A C 1
ATOM 531 O O . PHE A 1 71 ? 17.253 -5.711 -4.620 1.00 88.06 71 PHE A O 1
ATOM 538 N N . TYR A 1 72 ? 15.108 -6.156 -5.110 1.00 85.00 72 TYR A N 1
ATOM 539 C CA . TYR A 1 72 ? 15.373 -7.501 -5.643 1.00 85.00 72 TYR A CA 1
ATOM 540 C C . TYR A 1 72 ? 15.745 -7.477 -7.129 1.00 85.00 72 TYR A C 1
ATOM 542 O O . TYR A 1 72 ? 16.586 -8.263 -7.571 1.00 85.00 72 TYR A O 1
ATOM 550 N N . GLY A 1 73 ? 15.078 -6.627 -7.910 1.00 82.88 73 GLY A N 1
ATOM 551 C CA . GLY A 1 73 ? 15.400 -6.364 -9.308 1.00 82.88 73 GLY A CA 1
ATOM 552 C C . GLY A 1 73 ? 16.385 -5.204 -9.483 1.00 82.88 73 GLY A C 1
ATOM 553 O O . GLY A 1 73 ? 16.820 -4.609 -8.498 1.00 82.88 73 GLY A O 1
ATOM 554 N N . PRO A 1 74 ? 16.718 -4.841 -10.737 1.00 85.62 74 PRO A N 1
ATOM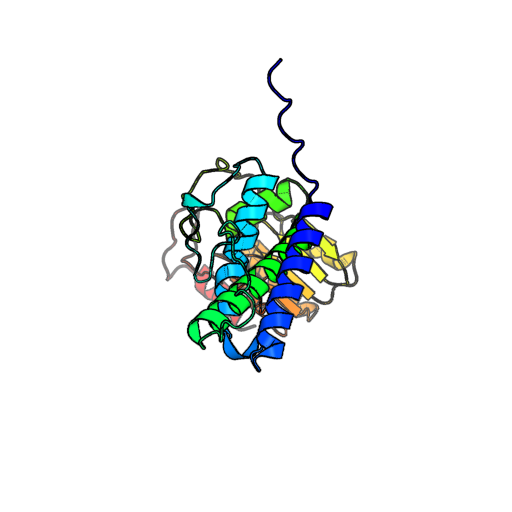 555 C CA . PRO A 1 74 ? 17.458 -3.616 -11.019 1.00 85.62 74 PRO A CA 1
ATOM 556 C C . PRO A 1 74 ? 16.729 -2.414 -10.418 1.00 85.62 74 PRO A C 1
ATOM 558 O O . PRO A 1 74 ? 15.512 -2.257 -10.614 1.00 85.62 74 PRO A O 1
ATOM 561 N N . ALA A 1 75 ? 17.457 -1.578 -9.681 1.00 79.94 75 ALA A N 1
ATOM 562 C CA . ALA A 1 75 ? 16.854 -0.422 -9.042 1.00 79.94 75 ALA A CA 1
ATOM 563 C C . ALA A 1 75 ? 16.423 0.629 -10.088 1.00 79.94 75 ALA A C 1
ATOM 565 O O . ALA A 1 75 ? 17.067 0.767 -11.131 1.00 79.94 75 ALA A O 1
ATOM 566 N N . PRO A 1 76 ? 15.368 1.428 -9.839 1.00 73.06 76 PRO A N 1
ATOM 567 C CA . PRO A 1 76 ? 14.862 2.395 -10.824 1.00 73.06 76 PRO A CA 1
ATOM 568 C C . PRO A 1 76 ? 15.868 3.464 -11.258 1.00 73.06 76 PRO A C 1
ATOM 570 O O . PRO A 1 76 ? 15.724 4.036 -12.337 1.00 73.06 76 PRO A O 1
ATOM 573 N N . TRP A 1 77 ? 16.856 3.761 -10.412 1.00 73.94 77 TRP A N 1
ATOM 574 C CA . TRP A 1 77 ? 17.921 4.724 -10.689 1.00 73.94 77 TRP A CA 1
ATOM 575 C C . TRP A 1 77 ? 19.111 4.113 -11.442 1.00 73.94 77 TRP A C 1
ATOM 577 O O . TRP A 1 77 ? 19.983 4.852 -11.910 1.00 73.94 77 TRP A O 1
ATOM 587 N N . GLU A 1 78 ? 19.165 2.786 -11.595 1.00 78.75 78 GLU A N 1
ATOM 588 C CA . GLU A 1 78 ? 20.128 2.149 -12.485 1.00 78.75 78 GLU A CA 1
ATOM 589 C C . GLU A 1 78 ? 19.793 2.532 -13.928 1.00 78.75 78 GLU A C 1
ATOM 591 O O . GLU A 1 78 ? 18.709 2.256 -14.448 1.00 78.75 78 GLU A O 1
ATOM 596 N N . ARG A 1 79 ? 20.739 3.191 -14.603 1.00 79.06 79 ARG A N 1
ATOM 597 C CA . ARG A 1 79 ? 20.608 3.487 -16.030 1.00 79.06 79 ARG A CA 1
ATOM 598 C C . ARG A 1 79 ? 20.817 2.206 -16.824 1.00 79.06 79 ARG A C 1
ATOM 600 O O . ARG A 1 79 ? 21.954 1.817 -17.088 1.00 79.06 79 ARG A O 1
ATOM 607 N N . MET A 1 80 ? 19.719 1.570 -17.212 1.00 88.06 80 MET A N 1
ATOM 608 C CA . MET A 1 80 ? 19.741 0.431 -18.119 1.00 88.06 80 MET A CA 1
ATOM 609 C C . MET A 1 80 ? 19.692 0.885 -19.579 1.00 88.06 80 MET A C 1
ATOM 611 O O . MET A 1 80 ? 19.089 1.901 -19.916 1.00 88.06 80 MET A O 1
ATOM 615 N N . ALA A 1 81 ? 20.329 0.116 -20.460 1.00 90.69 81 ALA A N 1
ATOM 616 C CA . ALA A 1 81 ? 20.316 0.348 -21.898 1.00 90.69 81 ALA A CA 1
ATOM 617 C C . ALA A 1 81 ? 20.040 -0.962 -22.635 1.00 90.69 81 ALA A C 1
ATOM 619 O O . ALA A 1 81 ? 20.481 -2.032 -22.207 1.00 90.69 81 ALA A O 1
ATOM 620 N N . LEU A 1 82 ? 19.328 -0.866 -23.757 1.00 92.50 82 LEU A N 1
ATOM 621 C CA . LEU A 1 82 ? 19.128 -2.006 -24.640 1.00 92.50 82 LEU A CA 1
ATOM 622 C C . LEU A 1 82 ? 20.449 -2.398 -25.319 1.00 92.50 82 LEU A C 1
ATOM 624 O O . LEU A 1 82 ? 21.257 -1.520 -25.644 1.00 92.50 82 LEU A O 1
ATOM 628 N N . PRO A 1 83 ? 20.674 -3.699 -25.570 1.00 93.06 83 PRO A N 1
ATOM 629 C CA . PRO A 1 83 ? 21.829 -4.154 -26.329 1.00 93.06 83 PRO A CA 1
ATOM 630 C C . PRO A 1 83 ? 21.889 -3.515 -27.719 1.00 93.06 83 PRO A C 1
ATOM 632 O O . PRO A 1 83 ? 20.868 -3.314 -28.379 1.00 93.06 83 PRO A O 1
ATOM 635 N N . GLY A 1 84 ? 23.106 -3.207 -28.169 1.00 90.75 84 GLY A N 1
ATOM 636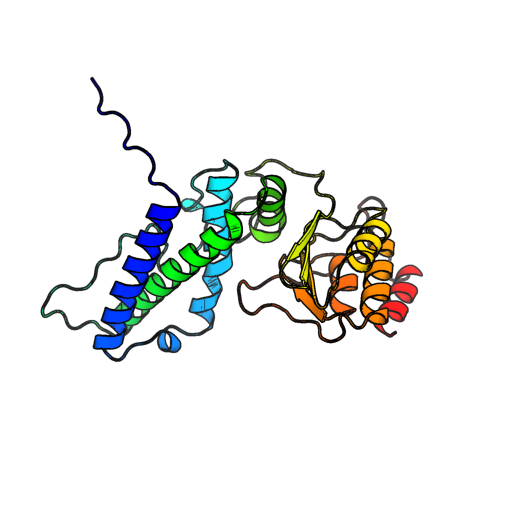 C CA . GLY A 1 84 ? 23.333 -2.660 -29.502 1.00 90.75 84 GLY A CA 1
ATOM 637 C C . GLY A 1 84 ? 23.013 -3.664 -30.622 1.00 90.75 84 GLY A C 1
ATOM 638 O O . GLY A 1 84 ? 22.894 -4.868 -30.373 1.00 90.75 84 GLY A O 1
ATOM 639 N N . PRO A 1 85 ? 22.914 -3.198 -31.879 1.00 87.62 85 PRO A N 1
ATOM 640 C CA . PRO A 1 85 ? 22.655 -4.066 -33.024 1.00 87.62 85 PRO A CA 1
ATOM 641 C C . PRO A 1 85 ? 23.669 -5.214 -33.126 1.00 87.62 85 PRO A C 1
ATOM 643 O O . PRO A 1 85 ? 24.869 -5.008 -32.961 1.00 87.62 85 PRO A O 1
ATOM 646 N N . GLY A 1 86 ? 23.188 -6.422 -33.429 1.00 85.75 86 GLY A N 1
ATOM 647 C CA . GLY A 1 86 ? 24.031 -7.613 -33.597 1.00 85.75 86 GLY A CA 1
ATOM 648 C C . GLY A 1 86 ? 24.448 -8.307 -32.296 1.00 85.75 86 GLY A C 1
ATOM 649 O O . GLY A 1 86 ? 25.056 -9.375 -32.355 1.00 85.75 86 GLY A O 1
ATOM 650 N N . VAL A 1 87 ? 24.097 -7.759 -31.129 1.00 90.50 87 VAL A N 1
ATOM 651 C CA . VAL A 1 87 ? 24.261 -8.451 -29.845 1.00 90.50 87 VAL A CA 1
ATOM 652 C C . VAL A 1 87 ? 23.089 -9.407 -29.643 1.00 90.50 87 VAL A C 1
ATOM 654 O O . VAL A 1 87 ? 21.937 -8.983 -29.634 1.00 90.50 87 VAL A O 1
ATOM 657 N N . THR A 1 88 ? 23.385 -10.696 -29.469 1.00 91.75 88 THR A N 1
ATOM 658 C CA . THR A 1 88 ? 22.381 -11.687 -29.052 1.00 91.75 88 THR A CA 1
ATOM 659 C C . THR A 1 88 ? 22.350 -11.719 -27.524 1.00 91.75 88 THR A C 1
ATOM 661 O O . THR A 1 88 ? 23.373 -12.065 -26.927 1.00 91.75 88 THR A O 1
ATOM 664 N N . PRO A 1 89 ? 21.243 -11.324 -26.876 1.00 94.38 89 PRO A N 1
ATOM 665 C CA . PRO A 1 89 ? 21.155 -11.335 -25.424 1.00 94.38 89 PRO A CA 1
ATOM 666 C C . PRO A 1 89 ? 21.034 -12.774 -24.910 1.00 94.38 89 PRO A C 1
ATOM 668 O O . PRO A 1 89 ? 20.359 -13.603 -25.522 1.00 94.38 89 PRO A O 1
ATOM 671 N N . ASP A 1 90 ? 21.679 -13.067 -23.782 1.00 94.75 90 ASP A N 1
ATOM 672 C CA . ASP A 1 90 ? 21.421 -14.306 -23.051 1.00 94.75 90 ASP A CA 1
ATOM 673 C C . ASP A 1 90 ? 20.146 -14.196 -22.195 1.00 94.75 90 ASP A C 1
ATOM 675 O O . ASP A 1 90 ? 19.590 -13.112 -21.979 1.00 94.75 90 ASP A O 1
ATOM 679 N N . ASP A 1 91 ? 19.680 -15.340 -21.697 1.00 93.62 91 ASP A N 1
ATOM 680 C CA . ASP A 1 91 ? 18.478 -15.441 -20.866 1.00 93.62 91 ASP A CA 1
ATOM 681 C C . ASP A 1 91 ? 18.570 -14.595 -19.583 1.00 93.62 91 ASP A C 1
ATOM 683 O O . ASP A 1 91 ? 17.578 -14.013 -19.140 1.00 93.62 91 ASP A O 1
ATOM 687 N N . GLY A 1 92 ? 19.765 -14.472 -18.996 1.00 92.25 92 GLY A N 1
ATOM 688 C CA . GLY A 1 92 ? 19.979 -13.685 -17.781 1.00 92.25 92 GLY A CA 1
ATOM 689 C C . GLY A 1 92 ? 19.822 -12.185 -18.026 1.00 92.25 92 GLY A C 1
ATOM 690 O O . GLY A 1 92 ? 19.228 -11.472 -17.212 1.00 92.25 92 GLY A O 1
ATOM 691 N N . LEU A 1 93 ? 20.313 -11.692 -19.161 1.00 92.31 93 LEU A N 1
ATOM 692 C CA . LEU A 1 93 ? 20.126 -10.313 -19.586 1.00 92.31 93 LEU A CA 1
ATOM 693 C C . LEU A 1 93 ? 18.657 -10.030 -19.910 1.00 92.31 93 LEU A C 1
ATOM 695 O O . LEU A 1 93 ? 18.128 -9.021 -19.447 1.00 92.31 93 LEU A O 1
ATOM 699 N N . LEU A 1 94 ? 17.979 -10.923 -20.636 1.00 94.25 94 LEU A N 1
ATOM 700 C CA . LEU A 1 94 ? 16.550 -10.779 -20.944 1.00 94.25 94 LEU A CA 1
ATOM 701 C C . LEU A 1 94 ? 15.700 -10.730 -19.668 1.00 94.25 94 LEU A C 1
ATOM 703 O O . LEU A 1 94 ? 14.828 -9.867 -19.543 1.00 94.25 94 LEU A O 1
ATOM 707 N N . GLN A 1 95 ? 16.009 -11.576 -18.682 1.00 92.50 95 GLN A N 1
ATOM 708 C CA . GLN A 1 95 ? 15.356 -11.544 -17.375 1.00 92.50 95 GLN A CA 1
ATOM 709 C C . GLN A 1 95 ? 15.560 -10.199 -16.661 1.00 92.50 95 GLN A C 1
ATOM 711 O O . GLN A 1 95 ? 14.600 -9.634 -16.131 1.00 92.50 95 GLN A O 1
ATOM 716 N N . LYS A 1 96 ? 16.785 -9.657 -16.659 1.00 91.94 96 LYS A N 1
ATOM 717 C CA . LYS A 1 96 ? 17.085 -8.350 -16.048 1.00 91.94 96 LYS A CA 1
ATOM 718 C C . LYS A 1 96 ? 16.353 -7.206 -16.746 1.00 91.94 96 LYS A C 1
ATOM 720 O O . LYS A 1 96 ? 15.728 -6.398 -16.066 1.00 91.94 96 LYS A O 1
ATOM 725 N N . LEU A 1 97 ? 16.383 -7.162 -18.080 1.00 93.25 97 LEU A N 1
ATOM 726 C CA . LEU A 1 97 ? 15.710 -6.129 -18.876 1.00 93.25 97 LEU A CA 1
ATOM 727 C C . LEU A 1 97 ? 14.197 -6.123 -18.635 1.00 93.25 97 LEU A C 1
ATOM 729 O O . LEU A 1 97 ? 13.613 -5.061 -18.443 1.00 93.25 97 LEU A O 1
ATOM 733 N N . LEU A 1 98 ? 13.568 -7.300 -18.584 1.00 93.75 98 LEU A N 1
ATOM 734 C CA . LEU A 1 98 ? 12.139 -7.407 -18.291 1.00 93.75 98 LEU A CA 1
ATOM 735 C C . LEU A 1 98 ? 11.803 -7.112 -16.829 1.00 93.75 98 LEU A C 1
ATOM 737 O O . LEU A 1 98 ? 10.741 -6.563 -16.556 1.00 93.75 98 LEU A O 1
ATOM 741 N N . THR A 1 99 ? 12.691 -7.436 -15.889 1.00 92.56 99 THR A N 1
ATOM 742 C CA . THR A 1 99 ? 12.503 -7.051 -14.482 1.00 92.56 99 THR A CA 1
ATOM 743 C C . THR A 1 99 ? 12.544 -5.534 -14.335 1.00 92.56 99 THR A C 1
ATOM 745 O O . THR A 1 99 ? 11.686 -4.957 -13.673 1.00 92.56 99 THR A O 1
ATOM 748 N N . TYR A 1 100 ? 13.485 -4.874 -15.011 1.00 92.81 100 TYR A N 1
ATOM 749 C CA . TYR A 1 100 ? 13.544 -3.418 -15.058 1.00 92.81 100 TYR A CA 1
ATOM 750 C C . TYR A 1 100 ? 12.296 -2.819 -15.703 1.00 92.81 100 TYR A C 1
ATOM 752 O O . TYR A 1 100 ? 11.657 -1.971 -15.088 1.00 92.81 100 TYR A O 1
ATOM 760 N N . ALA A 1 101 ? 11.893 -3.308 -16.881 1.00 93.25 101 ALA A N 1
ATOM 761 C CA . ALA A 1 101 ? 10.669 -2.869 -17.553 1.00 93.25 101 ALA A CA 1
ATOM 762 C C . ALA A 1 101 ? 9.447 -2.956 -16.626 1.00 93.25 101 ALA A C 1
ATOM 764 O O . ALA A 1 101 ? 8.692 -1.996 -16.481 1.00 93.25 101 ALA A O 1
ATOM 765 N N . TRP A 1 102 ? 9.309 -4.085 -15.928 1.00 92.31 102 TRP A N 1
ATOM 766 C CA . TRP A 1 102 ? 8.249 -4.291 -14.953 1.00 92.31 102 TRP A CA 1
ATOM 767 C C . TRP A 1 102 ? 8.326 -3.298 -13.788 1.00 92.31 102 TRP A C 1
ATOM 769 O O . TRP A 1 102 ? 7.321 -2.681 -13.444 1.00 92.31 102 TRP A O 1
ATOM 779 N N . ASN A 1 103 ? 9.509 -3.089 -13.205 1.00 91.50 103 ASN A N 1
ATOM 780 C CA . ASN A 1 103 ? 9.697 -2.135 -12.112 1.00 91.50 103 ASN A CA 1
ATOM 781 C C . ASN A 1 103 ? 9.368 -0.694 -12.541 1.00 91.50 103 ASN A C 1
ATOM 783 O O . ASN A 1 103 ? 8.786 0.050 -11.753 1.00 91.50 103 ASN A O 1
ATOM 787 N N . ARG A 1 104 ? 9.671 -0.300 -13.785 1.00 92.75 104 ARG A N 1
ATOM 788 C CA . ARG A 1 104 ? 9.297 1.018 -14.332 1.00 92.75 104 ARG A CA 1
ATOM 789 C C . ARG A 1 104 ? 7.783 1.167 -14.481 1.00 92.75 104 ARG A C 1
ATOM 791 O O . ARG A 1 104 ? 7.236 2.194 -14.081 1.00 92.75 104 ARG A O 1
ATOM 798 N N . GLU A 1 105 ? 7.104 0.131 -14.964 1.00 92.38 105 GLU A N 1
ATOM 799 C CA . GLU A 1 105 ? 5.641 0.110 -15.075 1.00 92.38 105 GLU A CA 1
ATOM 800 C C . GLU A 1 105 ? 4.957 0.145 -13.697 1.00 92.38 105 GLU A C 1
ATOM 802 O O . GLU A 1 105 ? 4.046 0.939 -13.460 1.00 92.38 105 GLU A O 1
ATOM 807 N N . VAL A 1 106 ? 5.424 -0.664 -12.741 1.00 91.19 106 VAL A N 1
ATOM 808 C CA . VAL A 1 106 ? 4.912 -0.651 -11.361 1.00 91.19 106 VAL A CA 1
ATOM 809 C C . VAL A 1 106 ? 5.158 0.702 -10.699 1.00 91.19 106 VAL A C 1
ATOM 811 O O . VAL A 1 106 ? 4.259 1.216 -10.040 1.00 91.19 106 VAL A O 1
ATOM 814 N N . TRP A 1 107 ? 6.329 1.311 -10.895 1.00 92.69 107 TRP A N 1
ATOM 815 C CA . TRP A 1 107 ? 6.625 2.644 -10.370 1.00 92.69 107 TRP A CA 1
ATOM 816 C C . TRP A 1 107 ? 5.629 3.689 -10.887 1.00 92.69 107 TRP A C 1
ATOM 818 O O . TRP A 1 107 ? 5.079 4.447 -10.091 1.00 92.69 107 TRP A O 1
ATOM 828 N N . ALA A 1 108 ? 5.343 3.689 -12.194 1.00 93.81 108 ALA A N 1
ATOM 829 C CA . ALA A 1 108 ? 4.371 4.596 -12.804 1.00 93.81 108 ALA A CA 1
ATOM 830 C C . ALA A 1 108 ? 2.968 4.418 -12.200 1.00 93.81 108 ALA A C 1
ATOM 832 O O . ALA A 1 108 ? 2.347 5.393 -11.774 1.00 93.81 108 ALA A O 1
ATOM 833 N N . ASN A 1 109 ? 2.512 3.168 -12.076 1.00 91.69 109 ASN A N 1
ATOM 834 C CA . ASN A 1 109 ? 1.220 2.842 -11.472 1.00 91.69 109 ASN A CA 1
ATOM 835 C C . ASN A 1 109 ? 1.141 3.256 -9.989 1.00 91.69 109 ASN A C 1
ATOM 837 O O . ASN A 1 109 ? 0.108 3.749 -9.543 1.00 91.69 109 ASN A O 1
ATOM 841 N N . MET A 1 110 ? 2.220 3.087 -9.216 1.00 91.25 110 MET A N 1
ATOM 842 C CA . MET A 1 110 ? 2.267 3.518 -7.812 1.00 91.25 110 MET A CA 1
ATOM 843 C C . MET A 1 110 ? 2.262 5.044 -7.688 1.00 91.25 110 MET A C 1
ATOM 845 O O . MET A 1 110 ? 1.600 5.582 -6.803 1.00 91.25 110 MET A O 1
ATOM 849 N N . ALA A 1 111 ? 2.952 5.755 -8.583 1.00 93.62 111 ALA A N 1
ATOM 850 C CA . ALA A 1 111 ? 2.951 7.214 -8.587 1.00 93.62 111 ALA A CA 1
ATOM 851 C C . ALA A 1 111 ? 1.539 7.761 -8.827 1.00 93.62 111 ALA A C 1
ATOM 853 O O . ALA A 1 111 ? 1.067 8.599 -8.061 1.00 93.62 111 ALA A O 1
ATOM 854 N N . GLU A 1 112 ? 0.826 7.233 -9.820 1.00 92.75 112 GLU A N 1
ATOM 855 C CA . GLU A 1 112 ? -0.561 7.619 -10.112 1.00 92.75 112 GLU A CA 1
ATOM 856 C C . GLU A 1 112 ? -1.526 7.338 -8.948 1.00 92.75 112 GLU A C 1
ATOM 858 O O . GLU A 1 112 ? -2.479 8.089 -8.758 1.00 92.75 112 GLU A O 1
ATOM 863 N N . GLN A 1 113 ? -1.271 6.307 -8.137 1.00 86.56 113 GLN A N 1
ATOM 864 C CA . GLN A 1 113 ? -2.080 6.001 -6.951 1.00 86.56 113 GLN A CA 1
ATOM 865 C C . GLN A 1 113 ? -1.794 6.936 -5.769 1.00 86.56 113 GLN A C 1
ATOM 867 O O . GLN A 1 113 ? -2.708 7.313 -5.038 1.00 86.56 113 GLN A O 1
ATOM 872 N N . VAL A 1 114 ? -0.530 7.313 -5.563 1.00 90.69 114 VAL A N 1
ATOM 873 C CA . VAL A 1 114 ? -0.103 8.100 -4.394 1.00 90.69 114 VAL A CA 1
ATOM 874 C C . VAL A 1 114 ? -0.269 9.609 -4.616 1.00 90.69 114 VAL A C 1
ATOM 876 O O . VAL A 1 114 ? -0.538 10.355 -3.671 1.00 90.69 114 VAL A O 1
ATOM 879 N N . LEU A 1 115 ? -0.129 10.089 -5.854 1.00 93.81 115 LEU A N 1
ATOM 880 C CA . LEU A 1 115 ? -0.201 11.519 -6.177 1.00 93.81 115 LEU A CA 1
ATOM 881 C C . LEU A 1 115 ? -1.545 12.185 -5.825 1.00 93.81 115 LEU A C 1
ATOM 883 O O . LEU A 1 115 ? -1.514 13.316 -5.345 1.00 93.81 115 LEU A O 1
ATOM 887 N N . PRO A 1 116 ? -2.718 11.552 -5.985 1.00 90.88 116 PRO A N 1
ATOM 888 C CA . PRO A 1 116 ? -3.987 12.163 -5.584 1.00 90.88 116 PRO A CA 1
ATOM 889 C C . PRO A 1 116 ? -4.221 12.187 -4.066 1.00 90.88 116 PRO A C 1
ATOM 891 O O . PRO A 1 116 ? -5.099 12.914 -3.605 1.00 90.88 116 PRO A O 1
ATOM 894 N N . ALA A 1 117 ? -3.471 11.398 -3.287 1.00 85.62 117 ALA A N 1
ATOM 895 C CA . ALA A 1 117 ? -3.656 11.295 -1.842 1.00 85.62 117 ALA A CA 1
ATOM 896 C C . ALA A 1 117 ? -3.307 12.610 -1.121 1.00 85.62 117 ALA A C 1
ATOM 898 O O . ALA A 1 117 ? -2.396 13.336 -1.536 1.00 85.62 117 ALA A O 1
ATOM 899 N N . SER A 1 118 ? -4.011 12.900 -0.022 1.00 85.94 118 SER A N 1
ATOM 900 C CA . SER A 1 118 ? -3.710 14.045 0.846 1.00 85.94 118 SER A CA 1
ATOM 901 C C . SER A 1 118 ? -2.344 13.891 1.526 1.00 85.94 118 SER A C 1
ATOM 903 O O . SER A 1 118 ? -1.773 12.800 1.575 1.00 85.94 118 SER A O 1
ATOM 905 N N . ALA A 1 119 ? -1.810 14.982 2.080 1.00 85.62 119 ALA A N 1
ATOM 906 C CA . ALA A 1 119 ? -0.547 14.937 2.818 1.00 85.62 119 ALA A CA 1
ATOM 907 C C . ALA A 1 119 ? -0.590 13.927 3.979 1.00 85.62 119 ALA A C 1
ATOM 909 O O . ALA A 1 119 ? 0.355 13.159 4.150 1.00 85.62 119 ALA A O 1
ATOM 910 N N . ASP A 1 120 ? -1.705 13.878 4.710 1.00 81.50 120 ASP A N 1
ATOM 911 C CA . ASP A 1 120 ? -1.882 12.970 5.847 1.00 81.50 120 ASP A CA 1
ATOM 912 C C . ASP A 1 120 ? -2.002 11.519 5.390 1.00 81.50 120 ASP A C 1
ATOM 914 O O . ASP A 1 120 ? -1.355 10.647 5.951 1.00 81.50 120 ASP A O 1
ATOM 918 N N . GLN A 1 121 ? -2.720 11.255 4.294 1.00 83.38 121 GLN A N 1
ATOM 919 C CA . GLN A 1 121 ? -2.805 9.908 3.722 1.00 83.38 121 GLN A CA 1
ATOM 920 C C . GLN A 1 121 ? -1.442 9.391 3.261 1.00 83.38 121 GLN A C 1
ATOM 922 O O . GLN A 1 121 ? -1.135 8.213 3.438 1.00 83.38 121 GLN A O 1
ATOM 927 N N . ARG A 1 122 ? -0.611 10.253 2.664 1.00 89.88 122 ARG A N 1
ATOM 928 C CA . ARG A 1 122 ? 0.751 9.877 2.264 1.00 89.88 122 ARG A CA 1
ATOM 929 C C . ARG A 1 122 ? 1.632 9.610 3.478 1.00 89.88 122 ARG A C 1
ATOM 931 O O . ARG A 1 122 ? 2.359 8.623 3.473 1.00 89.88 122 ARG A O 1
ATOM 938 N N . ALA A 1 123 ? 1.557 10.460 4.501 1.00 87.50 123 ALA A N 1
ATOM 939 C CA . ALA A 1 123 ? 2.304 10.263 5.736 1.00 87.50 123 ALA A CA 1
ATOM 940 C C . ALA A 1 123 ? 1.874 8.976 6.457 1.00 87.50 123 ALA A C 1
ATOM 942 O O . ALA A 1 123 ? 2.724 8.198 6.863 1.00 87.50 123 ALA A O 1
ATOM 943 N N . GLU A 1 124 ? 0.576 8.692 6.512 1.00 85.44 124 GLU A N 1
ATOM 944 C CA . GLU A 1 124 ? 0.059 7.463 7.112 1.00 85.44 124 GLU A CA 1
ATOM 945 C C . GLU A 1 124 ? 0.477 6.218 6.324 1.00 85.44 124 GLU A C 1
ATOM 947 O O . GLU A 1 124 ? 0.941 5.230 6.884 1.00 85.44 124 GLU A O 1
ATOM 952 N N . THR A 1 125 ? 0.394 6.278 4.992 1.00 89.25 125 THR A N 1
ATOM 953 C CA . THR A 1 125 ? 0.884 5.191 4.131 1.00 89.25 125 THR A CA 1
ATOM 954 C C . THR A 1 125 ? 2.379 4.948 4.355 1.00 89.25 125 THR A C 1
ATOM 956 O O . THR A 1 125 ? 2.820 3.800 4.391 1.00 89.25 125 THR A O 1
ATOM 959 N N . TRP A 1 126 ? 3.164 6.018 4.518 1.00 91.50 126 TRP A N 1
ATOM 960 C CA . TRP A 1 126 ? 4.585 5.929 4.841 1.00 91.50 126 TRP A CA 1
ATOM 961 C C . TRP A 1 126 ? 4.822 5.243 6.190 1.00 91.50 126 TRP A C 1
ATOM 963 O O . TRP A 1 126 ? 5.604 4.295 6.254 1.00 91.50 126 TRP A O 1
ATOM 973 N N . GLU A 1 127 ? 4.139 5.684 7.245 1.00 87.44 127 GLU A N 1
ATOM 974 C CA . GLU A 1 127 ? 4.285 5.101 8.581 1.00 87.44 127 GLU A CA 1
ATOM 975 C C . GLU A 1 127 ? 3.910 3.617 8.597 1.00 87.44 127 GLU A C 1
ATOM 977 O O . GLU A 1 127 ? 4.640 2.807 9.159 1.00 87.44 127 GLU A O 1
ATOM 982 N N . LEU A 1 128 ? 2.828 3.241 7.913 1.00 86.88 128 LEU A N 1
ATOM 983 C CA . LEU A 1 128 ? 2.369 1.855 7.861 1.00 86.88 128 LEU A CA 1
ATOM 984 C C . LEU A 1 128 ? 3.272 0.939 7.037 1.00 86.88 128 LEU A C 1
ATOM 986 O O . LEU A 1 128 ? 3.400 -0.231 7.370 1.00 86.88 128 LEU A O 1
ATOM 990 N N . GLN A 1 129 ? 3.832 1.422 5.925 1.00 89.00 129 GLN A N 1
ATOM 991 C CA . GLN A 1 129 ? 4.374 0.537 4.883 1.00 89.00 129 GLN A CA 1
ATOM 992 C C . GLN A 1 129 ? 5.848 0.768 4.556 1.00 89.00 129 GLN A C 1
ATOM 994 O O . GLN A 1 129 ? 6.428 -0.014 3.804 1.00 89.00 129 GLN A O 1
ATOM 999 N N . CYS A 1 130 ? 6.447 1.846 5.060 1.00 92.12 130 CYS A N 1
ATOM 1000 C CA . CYS A 1 130 ? 7.798 2.262 4.690 1.00 92.12 130 CYS A CA 1
ATOM 1001 C C . CYS A 1 130 ? 8.703 2.459 5.902 1.00 92.12 130 CYS A C 1
ATOM 1003 O O . CYS A 1 130 ? 9.845 2.009 5.876 1.00 92.12 130 CYS A O 1
ATOM 1005 N N . ASN A 1 131 ? 8.209 3.101 6.959 1.00 91.06 131 ASN A N 1
ATOM 1006 C CA . ASN A 1 131 ? 8.981 3.361 8.170 1.00 91.06 131 ASN A CA 1
ATOM 1007 C C . ASN A 1 131 ? 9.462 2.037 8.808 1.00 91.06 131 ASN A C 1
ATOM 1009 O O . ASN A 1 131 ? 8.651 1.163 9.106 1.00 91.06 131 ASN A O 1
ATOM 1013 N N . GLY A 1 132 ? 10.780 1.849 8.951 1.00 90.38 132 GLY A N 1
ATOM 1014 C CA . GLY A 1 132 ? 11.364 0.601 9.474 1.00 90.38 132 GLY A CA 1
ATOM 1015 C C . GLY A 1 132 ? 11.249 -0.622 8.548 1.00 90.38 132 GLY A C 1
ATOM 1016 O O . GLY A 1 132 ? 11.588 -1.741 8.943 1.00 90.38 132 GLY A O 1
ATOM 1017 N N . GLN A 1 133 ? 10.766 -0.453 7.313 1.00 89.88 133 GLN A N 1
ATOM 1018 C CA . GLN A 1 133 ? 10.555 -1.536 6.350 1.00 89.88 133 GLN A CA 1
ATOM 1019 C C . GLN A 1 133 ? 11.512 -1.437 5.157 1.00 89.88 133 GLN A C 1
ATOM 1021 O O . GLN A 1 133 ? 12.062 -0.389 4.862 1.00 89.88 133 GLN A O 1
ATOM 1026 N N . HIS A 1 134 ? 11.700 -2.531 4.411 1.00 90.62 134 HIS A N 1
ATOM 1027 C CA . HIS A 1 134 ? 12.461 -2.535 3.147 1.00 90.62 134 HIS A CA 1
ATOM 1028 C C . HIS A 1 134 ? 13.941 -2.094 3.223 1.00 90.62 134 HIS A C 1
ATOM 1030 O O . HIS A 1 134 ? 14.522 -1.790 2.183 1.00 90.62 134 HIS A O 1
ATOM 1036 N N . GLY A 1 135 ? 14.536 -2.085 4.420 1.00 91.12 135 GLY A N 1
ATOM 1037 C CA . GLY A 1 135 ? 15.876 -1.533 4.675 1.00 91.12 135 GLY A CA 1
ATOM 1038 C C . GLY A 1 135 ? 15.863 -0.058 5.108 1.00 91.12 135 GLY A C 1
ATOM 1039 O O . GLY A 1 135 ? 16.883 0.466 5.552 1.00 91.12 135 GLY A O 1
ATOM 1040 N N . ILE A 1 136 ? 14.700 0.598 5.051 1.00 93.31 136 ILE A N 1
ATOM 1041 C CA . ILE A 1 136 ? 14.504 1.994 5.440 1.00 93.31 136 ILE A CA 1
ATOM 1042 C C . ILE A 1 136 ? 14.591 2.107 6.970 1.00 93.31 136 ILE A C 1
ATOM 1044 O O . ILE A 1 136 ? 13.881 1.380 7.672 1.00 93.31 136 ILE A O 1
ATOM 1048 N N . PRO A 1 137 ? 15.430 3.008 7.512 1.00 92.50 137 PRO A N 1
ATOM 1049 C CA . PRO A 1 137 ? 15.506 3.229 8.950 1.00 92.50 137 PRO A CA 1
ATOM 1050 C C . PRO A 1 137 ? 14.229 3.884 9.489 1.00 92.50 137 PRO A C 1
ATOM 1052 O O . PRO A 1 137 ? 13.538 4.627 8.789 1.00 92.50 137 PRO A O 1
ATOM 1055 N N . GLU A 1 138 ? 13.935 3.636 10.762 1.00 91.00 138 GLU A N 1
ATOM 1056 C CA . GLU A 1 138 ? 12.814 4.284 11.438 1.00 91.00 138 GLU A CA 1
ATOM 1057 C C . GLU A 1 138 ? 13.065 5.783 11.676 1.00 91.00 138 GLU A C 1
ATOM 1059 O O . GLU A 1 138 ? 14.194 6.220 11.907 1.00 91.00 138 GLU A O 1
ATOM 1064 N N . GLY A 1 139 ? 11.990 6.574 11.684 1.00 87.88 139 GLY A N 1
ATOM 1065 C CA . GLY A 1 139 ? 11.994 7.948 12.197 1.00 87.88 139 GLY A CA 1
ATOM 1066 C C . 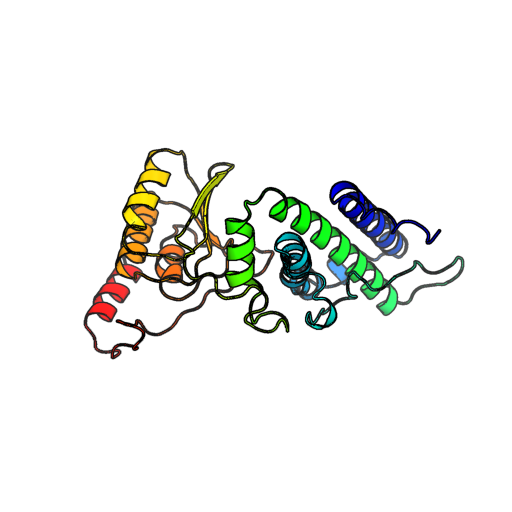GLY A 1 139 ? 12.405 9.033 11.200 1.00 87.88 139 GLY A C 1
ATOM 1067 O O . GLY A 1 139 ? 12.539 10.189 11.602 1.00 87.88 139 GLY A O 1
ATOM 1068 N N . LEU A 1 140 ? 12.552 8.711 9.909 1.00 88.69 140 LEU A N 1
ATOM 1069 C CA . LEU A 1 140 ? 12.933 9.686 8.873 1.00 88.69 140 LEU A CA 1
ATOM 1070 C C . LEU A 1 140 ? 11.937 10.849 8.705 1.00 88.69 140 LEU A C 1
ATOM 1072 O O . LEU A 1 140 ? 12.353 11.963 8.399 1.00 88.69 140 LEU A O 1
ATOM 1076 N N . LEU A 1 141 ? 10.638 10.617 8.923 1.00 83.56 141 LEU A N 1
ATOM 1077 C CA . LEU A 1 141 ? 9.599 11.658 8.861 1.00 83.56 141 LEU A CA 1
ATOM 1078 C C . LEU A 1 141 ? 9.397 12.391 10.204 1.00 83.56 141 LEU A C 1
ATOM 1080 O O . LEU A 1 141 ? 8.671 13.384 10.267 1.00 83.56 141 LEU A O 1
ATOM 1084 N N . GLY A 1 142 ? 10.031 11.909 11.281 1.00 76.19 142 GLY A N 1
ATOM 1085 C CA . GLY A 1 142 ? 9.607 12.177 12.656 1.00 76.19 142 GLY A CA 1
ATOM 1086 C C . GLY A 1 142 ? 8.267 11.494 12.989 1.00 76.19 142 GLY A C 1
ATOM 1087 O O . GLY A 1 142 ? 7.493 11.175 12.089 1.00 76.19 142 GLY A O 1
ATOM 1088 N N . PRO A 1 143 ? 7.967 11.234 14.273 1.00 61.47 143 PRO A N 1
ATOM 1089 C CA . PRO A 1 143 ? 6.763 10.499 14.640 1.00 61.47 143 PRO A CA 1
ATOM 1090 C C . PRO A 1 143 ? 5.501 11.323 14.345 1.00 61.47 143 PRO A C 1
ATOM 1092 O O . PRO A 1 143 ? 5.354 12.439 14.849 1.00 61.47 143 PRO A O 1
ATOM 1095 N N . ARG A 1 144 ? 4.574 10.742 13.574 1.00 65.25 144 ARG A N 1
ATOM 1096 C CA . ARG A 1 144 ? 3.194 11.225 13.420 1.00 65.25 144 ARG A CA 1
ATOM 1097 C C . ARG A 1 144 ? 2.258 10.317 14.209 1.00 65.25 144 ARG A C 1
ATOM 1099 O O . ARG A 1 144 ? 1.963 9.198 13.807 1.00 65.25 144 ARG A O 1
ATOM 1106 N N . TRP A 1 145 ? 1.911 10.769 15.407 1.00 53.19 145 TRP A N 1
ATOM 1107 C CA . TRP A 1 145 ? 1.165 10.016 16.425 1.00 53.19 145 TRP A CA 1
ATOM 1108 C C . TRP A 1 145 ? -0.301 10.459 16.536 1.00 53.19 145 TRP A C 1
ATOM 1110 O O . TRP A 1 145 ? -1.000 10.056 17.459 1.00 53.19 145 TRP A O 1
ATOM 1120 N N . ASP A 1 146 ? -0.759 11.293 15.607 1.00 59.91 146 ASP A N 1
ATOM 1121 C CA . ASP A 1 146 ? -2.108 11.856 15.507 1.00 59.91 146 ASP A CA 1
ATOM 1122 C C . ASP A 1 146 ? -2.941 11.208 14.391 1.00 59.91 146 ASP A C 1
ATOM 1124 O O . ASP A 1 146 ? -3.907 11.783 13.894 1.00 59.91 146 ASP A O 1
ATOM 1128 N N . THR A 1 147 ? -2.567 10.004 13.974 1.00 67.94 147 THR A N 1
ATOM 1129 C CA . THR A 1 147 ? -3.099 9.367 12.774 1.00 67.94 147 THR A CA 1
ATOM 1130 C C . THR A 1 147 ? -4.382 8.602 13.071 1.00 67.94 147 THR A C 1
ATOM 1132 O O . THR A 1 147 ? -4.437 7.381 12.955 1.00 67.94 147 THR A O 1
ATOM 1135 N N . GLU A 1 148 ? -5.427 9.318 13.484 1.00 85.38 148 GLU A N 1
ATOM 1136 C CA . GLU A 1 148 ? -6.783 8.767 13.534 1.00 85.38 148 GLU A CA 1
ATOM 1137 C C . GLU A 1 148 ? -7.187 8.242 12.148 1.00 85.38 148 GLU A C 1
ATOM 1139 O O . GLU A 1 148 ? -6.792 8.791 11.113 1.00 85.38 148 GLU A O 1
ATOM 1144 N N . ALA A 1 149 ? -7.965 7.158 12.109 1.00 90.00 149 ALA A N 1
ATOM 1145 C CA . ALA A 1 149 ? -8.395 6.590 10.841 1.00 90.00 149 ALA A CA 1
ATOM 1146 C C . ALA A 1 149 ? -9.182 7.593 9.988 1.00 90.00 149 ALA A C 1
ATOM 1148 O O . ALA A 1 149 ? -10.198 8.149 10.395 1.00 90.00 149 ALA A O 1
ATOM 1149 N N . SER A 1 150 ? -8.743 7.753 8.745 1.00 88.56 150 SER A N 1
ATOM 1150 C CA . SER A 1 150 ? -9.450 8.508 7.718 1.00 88.56 150 SER A CA 1
ATOM 1151 C C . SER A 1 150 ? -10.367 7.601 6.897 1.00 88.56 150 SER A C 1
ATOM 1153 O O . 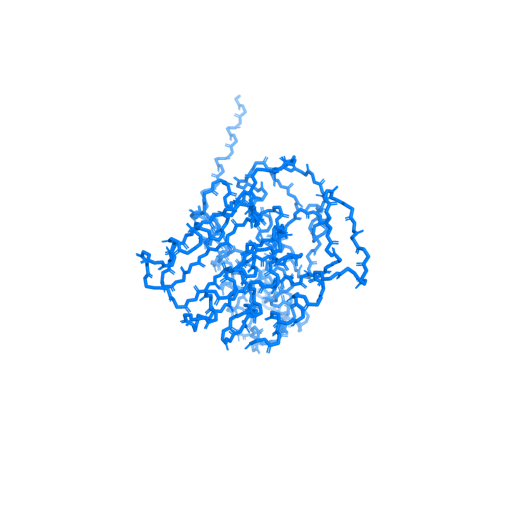SER A 1 150 ? -10.032 6.450 6.609 1.00 88.56 150 SER A O 1
ATOM 1155 N N . PHE A 1 151 ? -11.510 8.146 6.471 1.00 91.88 151 PHE A N 1
ATOM 1156 C CA . PHE A 1 151 ? -12.529 7.443 5.691 1.00 91.88 151 PHE A CA 1
ATOM 1157 C C . PHE A 1 151 ? -12.695 8.095 4.315 1.00 91.88 151 PHE A C 1
ATOM 1159 O O . PHE A 1 151 ? -13.064 9.266 4.211 1.00 91.88 151 PHE A O 1
ATOM 1166 N N . ARG A 1 152 ? -12.461 7.339 3.238 1.00 90.19 152 ARG A N 1
ATOM 1167 C CA . ARG A 1 152 ? -12.633 7.811 1.854 1.00 90.19 152 ARG A CA 1
ATOM 1168 C C . ARG A 1 152 ? -13.447 6.816 1.044 1.00 90.19 152 ARG A C 1
ATOM 1170 O O . ARG A 1 152 ? -13.149 5.630 1.046 1.00 90.19 152 ARG A O 1
ATOM 1177 N N . VAL A 1 153 ? -14.431 7.306 0.299 1.00 92.00 153 VAL A N 1
ATOM 1178 C CA . VAL A 1 153 ? -15.258 6.469 -0.579 1.00 92.00 153 VAL A CA 1
ATOM 1179 C C . VAL A 1 153 ? -14.825 6.636 -2.025 1.00 92.00 153 VAL A C 1
ATOM 1181 O O . VAL A 1 153 ? -14.648 7.759 -2.493 1.00 92.00 153 VAL A O 1
ATOM 1184 N N . ASP A 1 154 ? -14.661 5.518 -2.725 1.00 88.25 154 ASP A N 1
ATOM 1185 C CA . ASP A 1 154 ? -14.325 5.490 -4.145 1.00 88.25 154 ASP A CA 1
ATOM 1186 C C . ASP A 1 154 ? -14.792 4.175 -4.781 1.00 88.25 154 ASP A C 1
ATOM 1188 O O . ASP A 1 154 ? -14.561 3.097 -4.239 1.00 88.25 154 ASP A O 1
ATOM 1192 N N . GLY A 1 155 ? -15.513 4.256 -5.902 1.00 89.81 155 GLY A N 1
ATOM 1193 C CA . GLY A 1 155 ? -15.970 3.078 -6.652 1.00 89.81 155 GLY A CA 1
ATOM 1194 C C . GLY A 1 155 ? -16.844 2.073 -5.878 1.00 89.81 155 GLY A C 1
ATOM 1195 O O . GLY A 1 155 ? -16.908 0.907 -6.264 1.00 89.81 155 GLY A O 1
ATOM 1196 N N . GLY A 1 156 ? -17.511 2.487 -4.792 1.00 93.25 156 GLY A N 1
ATOM 1197 C CA . GLY A 1 156 ? -18.262 1.588 -3.899 1.00 93.25 156 GLY A CA 1
ATOM 1198 C C . GLY A 1 156 ? -17.393 0.861 -2.863 1.00 93.25 156 GLY A C 1
ATOM 1199 O O . GLY A 1 156 ? -17.863 -0.076 -2.213 1.00 93.25 156 GLY A O 1
ATOM 1200 N N . ALA A 1 157 ? -16.136 1.278 -2.706 1.00 93.69 157 ALA A N 1
ATOM 1201 C CA . ALA A 1 157 ? -15.251 0.854 -1.635 1.00 93.69 157 ALA A CA 1
ATOM 1202 C C . ALA A 1 157 ? -15.057 1.973 -0.601 1.00 93.69 157 ALA A C 1
ATOM 1204 O O . ALA A 1 157 ? -14.898 3.141 -0.960 1.00 93.69 157 ALA A O 1
ATOM 1205 N N . LEU A 1 158 ? -15.049 1.605 0.681 1.00 96.06 158 LEU A N 1
ATOM 1206 C CA . LEU A 1 158 ? -14.678 2.479 1.790 1.00 96.06 158 LEU A CA 1
ATOM 1207 C C . LEU A 1 158 ? -13.226 2.199 2.181 1.00 96.06 158 LEU A C 1
ATOM 1209 O O . LEU A 1 158 ? -12.925 1.157 2.755 1.00 96.06 158 LEU A O 1
ATOM 1213 N N . TYR A 1 159 ? -12.338 3.135 1.880 1.00 92.38 159 TYR A N 1
ATOM 1214 C CA . TYR A 1 159 ? -10.948 3.125 2.312 1.00 92.38 159 TYR A CA 1
ATOM 1215 C C . TYR A 1 159 ? -10.850 3.665 3.729 1.00 92.38 159 TYR A C 1
ATOM 1217 O O . TYR A 1 159 ? -11.276 4.790 3.992 1.00 92.38 159 TYR A O 1
ATOM 1225 N N . VAL A 1 160 ? -10.279 2.848 4.607 1.00 94.25 160 VAL A N 1
ATOM 1226 C CA . VAL A 1 160 ? -10.014 3.147 6.008 1.00 94.25 160 VAL A CA 1
ATOM 1227 C C . VAL A 1 160 ? -8.511 3.056 6.213 1.00 94.25 160 VAL A C 1
ATOM 1229 O O . VAL A 1 160 ? -7.935 1.975 6.075 1.00 94.25 160 VAL A O 1
ATOM 1232 N N . LEU A 1 161 ? -7.884 4.195 6.493 1.00 91.31 161 LEU A N 1
ATOM 1233 C CA . LEU A 1 161 ? -6.439 4.293 6.666 1.00 91.31 161 LEU A CA 1
ATOM 1234 C C . LEU A 1 161 ? -6.115 5.108 7.921 1.00 91.31 161 LEU A C 1
ATOM 1236 O O . LEU A 1 161 ? -6.470 6.287 7.962 1.00 91.31 161 LEU A O 1
ATOM 1240 N N . GLY A 1 162 ? -5.466 4.482 8.902 1.00 90.38 162 GLY A N 1
ATOM 1241 C CA . GLY A 1 162 ? -5.064 5.085 10.180 1.00 90.38 162 GLY A CA 1
ATOM 1242 C C . GLY A 1 162 ? -5.421 4.227 11.395 1.00 90.38 162 GLY A C 1
ATOM 1243 O O . GLY A 1 162 ? -5.950 3.120 11.266 1.00 90.38 162 GLY A O 1
ATOM 1244 N N . ASP A 1 163 ? -5.128 4.721 12.590 1.00 92.06 163 ASP A N 1
ATOM 1245 C CA . ASP A 1 163 ? -5.299 4.004 13.850 1.00 92.06 163 ASP A CA 1
ATOM 1246 C C . ASP A 1 163 ? -6.774 3.925 14.278 1.00 92.06 163 ASP A C 1
ATOM 1248 O O . ASP A 1 163 ? -7.577 4.846 14.100 1.00 92.06 163 ASP A O 1
ATOM 1252 N N . ILE A 1 164 ? -7.129 2.799 14.893 1.00 94.94 164 ILE A N 1
ATOM 1253 C CA . ILE A 1 164 ? -8.453 2.540 15.456 1.00 94.94 164 ILE A CA 1
ATOM 1254 C C . ILE A 1 164 ? -8.490 3.165 16.851 1.00 94.94 164 ILE A C 1
ATOM 1256 O O . ILE A 1 164 ? -8.146 2.530 17.845 1.00 94.94 164 ILE A O 1
ATOM 1260 N N . VAL A 1 165 ? -8.884 4.429 16.943 1.00 93.00 165 VAL A N 1
ATOM 1261 C CA . VAL A 1 165 ? -8.988 5.162 18.216 1.00 93.00 165 VAL A CA 1
ATOM 1262 C C . VAL A 1 165 ? -10.413 5.099 18.794 1.00 93.00 165 VAL A C 1
ATOM 1264 O O . VAL A 1 165 ? -11.346 4.736 18.074 1.00 93.00 165 VAL A O 1
ATOM 1267 N N . PRO A 1 166 ? -10.631 5.430 20.085 1.00 94.00 166 PRO A N 1
ATOM 1268 C CA . PRO A 1 166 ? -11.979 5.506 20.646 1.00 94.00 166 PRO A CA 1
ATOM 1269 C C . PRO A 1 166 ? -12.894 6.429 19.831 1.00 94.00 166 PRO A C 1
ATOM 1271 O O . PRO A 1 166 ? -12.566 7.594 19.628 1.00 94.00 166 PRO A O 1
ATOM 1274 N N . GLY A 1 167 ? -14.051 5.921 19.396 1.00 95.06 167 GLY A N 1
ATOM 1275 C CA . GLY A 1 167 ? -14.983 6.658 18.531 1.00 95.06 167 GLY A CA 1
ATOM 1276 C C . GLY A 1 167 ? -14.906 6.259 17.056 1.00 95.06 167 GLY A C 1
ATOM 1277 O O . GLY A 1 167 ? -15.843 6.549 16.308 1.00 95.06 167 GLY A O 1
ATOM 1278 N N . PHE A 1 168 ? -13.874 5.503 16.664 1.00 97.19 168 PHE A N 1
ATOM 1279 C CA . PHE A 1 168 ? -13.723 4.934 15.325 1.00 97.19 168 PHE A CA 1
ATOM 1280 C C . PHE A 1 168 ? -14.994 4.230 14.841 1.00 97.19 168 PHE A C 1
ATOM 1282 O O . PHE A 1 168 ? -15.415 4.437 13.703 1.00 97.19 168 PHE A O 1
ATOM 1289 N N . TYR A 1 169 ? -15.641 3.423 15.693 1.00 98.25 169 TYR A N 1
ATOM 1290 C CA . TYR A 1 169 ? -16.842 2.692 15.286 1.00 98.25 169 TYR A CA 1
ATOM 1291 C C . TYR A 1 169 ? -17.979 3.632 14.864 1.00 98.25 169 TYR A C 1
ATOM 1293 O O . TYR A 1 169 ? -18.658 3.376 13.868 1.00 98.25 169 TYR A O 1
ATOM 1301 N N . ALA A 1 170 ? -18.178 4.733 15.592 1.00 97.81 170 ALA A N 1
ATOM 1302 C CA . ALA A 1 170 ? -19.240 5.684 15.288 1.00 97.81 170 ALA A CA 1
ATOM 1303 C C . ALA A 1 170 ? -19.016 6.349 13.923 1.00 97.81 170 ALA A C 1
ATOM 1305 O O . ALA A 1 170 ? -19.952 6.450 13.127 1.00 97.81 170 ALA A O 1
ATOM 1306 N N . GLU A 1 171 ? -17.779 6.748 13.624 1.00 96.62 171 GLU A N 1
ATOM 1307 C CA . GLU A 1 171 ? -17.421 7.339 12.332 1.00 96.62 171 GLU A CA 1
ATOM 1308 C C . GLU A 1 171 ? -17.517 6.331 11.187 1.00 96.62 171 GLU A C 1
ATOM 1310 O O . GLU A 1 171 ? -18.101 6.639 10.143 1.00 96.62 171 GLU A O 1
ATOM 1315 N N . PHE A 1 172 ? -17.034 5.106 11.407 1.00 98.00 172 PHE A N 1
ATOM 1316 C CA . PHE A 1 172 ? -17.132 4.007 10.452 1.00 98.00 172 PHE A CA 1
ATOM 1317 C C . PHE A 1 172 ? -18.594 3.695 10.104 1.00 98.00 172 PHE A C 1
ATOM 1319 O O . PHE A 1 172 ? -18.966 3.679 8.928 1.00 98.00 172 PHE A O 1
ATOM 1326 N N . ALA A 1 173 ? -19.455 3.528 11.112 1.00 98.12 173 ALA A N 1
ATOM 1327 C CA . ALA A 1 173 ? -20.881 3.280 10.916 1.00 98.12 173 ALA A CA 1
ATOM 1328 C C . ALA A 1 173 ? -21.560 4.433 10.163 1.00 98.12 173 ALA A C 1
ATOM 1330 O O . ALA A 1 173 ? -22.381 4.213 9.271 1.00 98.12 173 ALA A O 1
ATOM 1331 N N . GLN A 1 174 ? -21.181 5.675 10.469 1.00 97.69 174 GLN A N 1
ATOM 1332 C CA . GLN A 1 174 ? -21.693 6.850 9.774 1.00 97.69 174 GLN A CA 1
ATOM 1333 C C . GLN A 1 174 ? -21.218 6.912 8.311 1.00 97.69 174 GLN A C 1
ATOM 1335 O O . GLN A 1 174 ? -21.968 7.342 7.432 1.00 97.69 174 GLN A O 1
ATOM 1340 N N . ALA A 1 175 ? -19.977 6.509 8.026 1.00 96.56 175 ALA A N 1
ATOM 1341 C CA . ALA A 1 175 ? -19.446 6.415 6.670 1.00 96.56 175 ALA A CA 1
ATOM 1342 C C . ALA A 1 175 ? -20.187 5.352 5.849 1.00 96.56 175 ALA A C 1
ATOM 1344 O O . ALA A 1 175 ? -20.578 5.649 4.719 1.00 96.56 175 ALA A O 1
ATOM 1345 N N . LEU A 1 176 ? -20.457 4.177 6.426 1.00 96.62 176 LEU A N 1
ATOM 1346 C CA . LEU A 1 176 ? -21.263 3.138 5.781 1.00 96.62 176 LEU A CA 1
ATOM 1347 C C . LEU A 1 176 ? -22.702 3.602 5.534 1.00 96.62 176 LEU A C 1
ATOM 1349 O O . LEU A 1 176 ? -23.179 3.528 4.411 1.00 96.62 176 LEU A O 1
ATOM 1353 N N . ALA A 1 177 ? -23.377 4.174 6.533 1.00 96.69 177 ALA A N 1
ATOM 1354 C CA . ALA A 1 177 ? -24.783 4.570 6.406 1.00 96.69 177 ALA A CA 1
ATOM 1355 C C . ALA A 1 177 ? -25.045 5.643 5.328 1.00 96.69 177 ALA A C 1
ATOM 1357 O O . ALA A 1 177 ? -26.165 5.776 4.838 1.00 96.69 177 ALA A O 1
ATOM 1358 N N . ARG A 1 178 ? -24.030 6.442 4.975 1.00 96.50 178 ARG A N 1
ATOM 1359 C CA . ARG A 1 178 ? -24.146 7.522 3.980 1.00 96.50 178 ARG A CA 1
ATOM 1360 C C . ARG A 1 178 ? -23.844 7.091 2.550 1.00 96.50 178 ARG A C 1
ATOM 1362 O O . ARG A 1 178 ? -24.061 7.889 1.641 1.00 96.50 178 ARG A O 1
ATOM 1369 N N . ASN A 1 179 ? -23.306 5.893 2.344 1.00 95.88 179 ASN A N 1
ATOM 1370 C CA . ASN A 1 179 ? -22.748 5.488 1.060 1.00 95.88 179 ASN A CA 1
ATOM 1371 C C . ASN A 1 179 ? -23.157 4.054 0.711 1.00 95.88 179 ASN A C 1
ATOM 1373 O O . ASN A 1 179 ? -23.303 3.209 1.583 1.00 95.88 179 ASN A O 1
ATOM 1377 N N . ASP A 1 180 ? -23.288 3.760 -0.580 1.00 95.00 180 ASP A N 1
ATOM 1378 C CA . ASP A 1 180 ? -23.498 2.388 -1.053 1.00 95.00 180 ASP A CA 1
ATOM 1379 C C . ASP A 1 180 ? -22.148 1.655 -1.126 1.00 95.00 180 ASP A C 1
ATOM 1381 O O . ASP A 1 180 ? -21.437 1.705 -2.136 1.00 95.00 180 ASP A O 1
ATOM 1385 N N . ILE A 1 181 ? -21.747 1.058 -0.002 1.00 97.00 181 ILE A N 1
ATOM 1386 C CA . ILE A 1 181 ? -20.457 0.383 0.160 1.00 97.00 181 ILE A CA 1
ATOM 1387 C C . ILE A 1 181 ? -20.630 -1.121 -0.003 1.00 97.00 181 ILE A C 1
ATOM 1389 O O . ILE A 1 181 ? -21.488 -1.735 0.618 1.00 97.00 181 ILE A O 1
ATOM 1393 N N . ARG A 1 182 ? -19.758 -1.726 -0.811 1.00 95.12 182 ARG A N 1
ATOM 1394 C CA . ARG A 1 182 ? -19.682 -3.182 -1.011 1.00 95.12 182 ARG A CA 1
ATOM 1395 C C . ARG A 1 182 ? -18.394 -3.788 -0.462 1.00 95.12 182 ARG A C 1
ATOM 1397 O O . ARG A 1 182 ? -18.369 -4.968 -0.117 1.00 95.12 182 ARG A O 1
ATOM 1404 N N . THR A 1 183 ? -17.340 -2.978 -0.375 1.00 95.00 183 THR A N 1
ATOM 1405 C CA . THR A 1 183 ? -16.011 -3.414 0.057 1.00 95.00 183 THR A CA 1
ATOM 1406 C C . THR A 1 183 ? -15.411 -2.419 1.040 1.00 95.00 183 THR A C 1
ATOM 1408 O O . THR A 1 183 ? -15.412 -1.218 0.783 1.00 95.00 183 THR A O 1
ATOM 1411 N N . VAL A 1 184 ? -14.832 -2.907 2.131 1.00 95.81 184 VAL A N 1
ATOM 1412 C CA . VAL A 1 184 ? -13.989 -2.116 3.032 1.00 95.81 184 VAL A CA 1
ATOM 1413 C C . VAL A 1 184 ? -12.523 -2.405 2.720 1.00 95.81 184 VAL A C 1
ATOM 1415 O O . VAL A 1 184 ? -12.112 -3.558 2.640 1.00 95.81 184 VAL A O 1
ATOM 1418 N N . MET A 1 185 ? -11.739 -1.353 2.528 1.00 93.38 185 MET A N 1
ATOM 1419 C CA . MET A 1 185 ? -10.322 -1.388 2.178 1.00 93.38 185 MET A CA 1
ATOM 1420 C C . MET A 1 185 ? -9.513 -0.893 3.384 1.00 93.38 185 MET A C 1
ATOM 1422 O O . MET A 1 185 ? -9.520 0.302 3.664 1.00 93.38 185 MET A O 1
ATOM 1426 N N . LEU A 1 186 ? -8.865 -1.796 4.121 1.00 93.50 186 LEU A N 1
ATOM 1427 C CA . LEU A 1 186 ? -8.284 -1.530 5.445 1.00 93.50 186 LEU A CA 1
ATOM 1428 C C . LEU A 1 186 ? -6.764 -1.334 5.421 1.00 93.50 186 LEU A C 1
ATOM 1430 O O . LEU A 1 186 ? -6.047 -2.076 4.750 1.00 93.50 186 LEU A O 1
ATOM 1434 N N . GLY A 1 187 ? -6.280 -0.400 6.235 1.00 93.31 187 GLY A N 1
ATOM 1435 C CA . GLY A 1 187 ? -4.879 -0.231 6.612 1.00 93.31 187 GLY A CA 1
ATOM 1436 C C . GLY A 1 187 ? -4.770 0.467 7.964 1.00 93.31 187 GLY A C 1
ATOM 1437 O O . GLY A 1 187 ? -5.304 1.559 8.119 1.00 93.31 187 GLY A O 1
ATOM 1438 N N . SER A 1 188 ? -4.141 -0.158 8.956 1.00 93.50 188 SER A N 1
ATOM 1439 C CA . SER A 1 188 ? -4.110 0.368 10.324 1.00 93.50 188 SER A CA 1
ATOM 1440 C C . SER A 1 188 ? -3.085 -0.355 11.196 1.00 93.50 188 SER A C 1
ATOM 1442 O O . SER A 1 188 ? -2.955 -1.577 11.104 1.00 93.50 188 SER A O 1
ATOM 1444 N N . ARG A 1 189 ? -2.440 0.362 12.126 1.00 91.38 189 ARG A N 1
ATOM 1445 C CA . ARG A 1 189 ? -1.611 -0.244 13.190 1.00 91.38 189 ARG A CA 1
ATOM 1446 C C . ARG A 1 189 ? -2.452 -0.826 14.334 1.00 91.38 189 ARG A C 1
ATOM 1448 O O . ARG A 1 189 ? -1.915 -1.373 15.293 1.00 91.38 189 ARG A O 1
ATOM 1455 N N . GLY A 1 190 ? -3.777 -0.709 14.234 1.00 93.38 190 GLY A N 1
ATOM 1456 C CA . GLY A 1 190 ? -4.760 -1.149 15.216 1.00 93.38 190 GLY A CA 1
ATOM 1457 C C . GLY A 1 190 ? -5.040 -0.095 16.281 1.00 93.38 190 GLY A C 1
ATOM 1458 O O . GLY A 1 190 ? -5.174 1.078 15.954 1.00 93.38 190 GLY A O 1
ATOM 1459 N N . GLY A 1 191 ? -5.226 -0.517 17.535 1.00 94.12 191 GLY A N 1
ATOM 1460 C CA . GLY A 1 191 ? -5.677 0.352 18.626 1.00 94.12 191 GLY A CA 1
ATOM 1461 C C . GLY A 1 191 ? -6.810 -0.275 19.445 1.00 94.12 191 GLY A C 1
ATOM 1462 O O . GLY A 1 191 ? -6.660 -1.367 19.993 1.00 94.12 191 GLY A O 1
ATOM 1463 N N . SER A 1 192 ? -7.940 0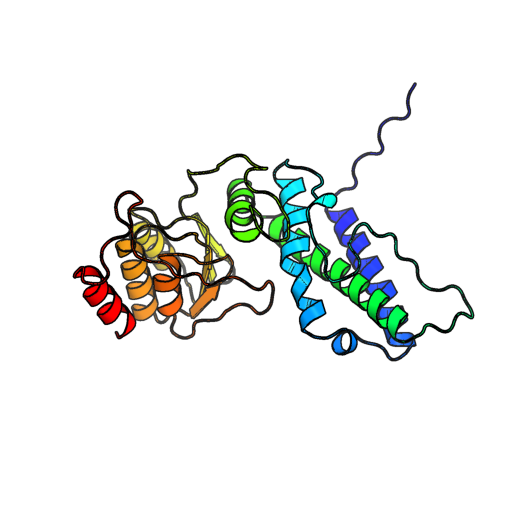.421 19.554 1.00 95.50 192 SER A N 1
ATOM 1464 C CA . SER A 1 192 ? -9.128 0.020 20.312 1.00 95.50 192 SER A CA 1
ATOM 1465 C C . SER A 1 192 ? -9.696 -1.312 19.814 1.00 95.50 192 SER A C 1
ATOM 1467 O O . SER A 1 192 ? -10.309 -1.407 18.751 1.00 95.50 192 SER A O 1
ATOM 1469 N N . VAL A 1 193 ? -9.531 -2.355 20.632 1.00 96.38 193 VAL A N 1
ATOM 1470 C CA . VAL A 1 193 ? -10.096 -3.694 20.393 1.00 96.38 193 VAL A CA 1
ATOM 1471 C C . VAL A 1 193 ? -11.625 -3.645 20.335 1.00 96.38 193 VAL A C 1
ATOM 1473 O O . VAL A 1 193 ? -12.231 -4.323 19.509 1.00 96.38 193 VAL A O 1
ATOM 1476 N N . LEU A 1 194 ? -12.257 -2.822 21.179 1.00 96.12 194 LEU A N 1
ATOM 1477 C CA . LEU A 1 194 ? -13.714 -2.696 21.218 1.00 96.12 194 LEU A CA 1
ATOM 1478 C C . LEU A 1 194 ? -14.262 -2.085 19.924 1.00 96.12 194 LEU A C 1
ATOM 1480 O O . LEU A 1 194 ? -15.146 -2.681 19.312 1.00 96.12 194 LEU A O 1
ATOM 1484 N N . ASP A 1 195 ? -13.723 -0.942 19.490 1.00 98.00 195 ASP A N 1
ATOM 1485 C CA . ASP A 1 195 ? -14.162 -0.290 18.250 1.00 98.00 195 ASP A CA 1
ATOM 1486 C C . ASP A 1 195 ? -13.909 -1.189 17.031 1.00 98.00 195 ASP A C 1
ATOM 1488 O O . ASP A 1 195 ? -14.757 -1.275 16.142 1.00 98.00 195 ASP A O 1
ATOM 1492 N N . ALA A 1 196 ? -12.785 -1.916 17.014 1.00 98.12 196 ALA A N 1
ATOM 1493 C CA . ALA A 1 196 ? -12.479 -2.878 15.960 1.00 98.12 196 ALA A CA 1
ATOM 1494 C C . ALA A 1 196 ? -13.529 -4.002 15.880 1.00 98.12 196 ALA A C 1
ATOM 1496 O O . ALA A 1 196 ? -14.050 -4.293 14.802 1.00 98.12 196 ALA A O 1
ATOM 1497 N N . MET A 1 197 ? -13.888 -4.614 17.015 1.00 98.06 197 MET A N 1
ATOM 1498 C CA . MET A 1 197 ? -14.918 -5.659 17.048 1.00 98.06 197 MET A CA 1
ATOM 1499 C C . MET A 1 197 ? -16.302 -5.120 16.674 1.00 98.06 197 MET A C 1
ATOM 1501 O O . MET A 1 197 ? -17.047 -5.797 15.971 1.00 98.06 197 MET A O 1
ATOM 1505 N N . GLN A 1 198 ? -16.658 -3.906 17.101 1.00 98.38 198 GLN A N 1
ATOM 1506 C CA . GLN A 1 198 ? -17.937 -3.288 16.739 1.00 98.38 198 GLN A CA 1
ATOM 1507 C C . GLN A 1 198 ? -18.023 -2.998 15.235 1.00 98.38 198 GLN A C 1
ATOM 1509 O O . GLN A 1 198 ? -19.019 -3.343 14.597 1.00 98.38 198 GLN A O 1
ATOM 1514 N N . ALA A 1 199 ? -16.964 -2.436 14.646 1.00 98.31 199 ALA A N 1
ATOM 1515 C CA . ALA A 1 199 ? -16.891 -2.206 13.206 1.00 98.31 199 ALA A CA 1
ATOM 1516 C C . ALA A 1 199 ? -16.947 -3.522 12.419 1.00 98.31 199 ALA A C 1
ATOM 1518 O O . ALA A 1 199 ? -17.694 -3.630 11.447 1.00 98.31 199 ALA A O 1
ATOM 1519 N N . GLY A 1 200 ? -16.221 -4.548 12.869 1.00 97.81 200 GLY A N 1
ATOM 1520 C CA . GLY A 1 200 ? -16.281 -5.876 12.266 1.00 97.81 200 GLY A CA 1
ATOM 1521 C C . GLY A 1 200 ? -17.654 -6.547 12.405 1.00 97.81 200 GLY A C 1
ATOM 1522 O O . GLY A 1 200 ? -18.139 -7.167 11.460 1.00 97.81 200 GLY A O 1
ATOM 1523 N N . GLY A 1 201 ? -18.342 -6.370 13.534 1.00 97.44 201 GLY A N 1
ATOM 1524 C CA . GLY A 1 201 ? -19.723 -6.825 13.711 1.00 97.44 201 GLY A CA 1
ATOM 1525 C C . GLY A 1 201 ? -20.677 -6.192 12.694 1.00 97.44 201 GLY A C 1
ATOM 1526 O O . GLY A 1 201 ? -21.469 -6.900 12.071 1.00 97.44 201 GLY A O 1
ATOM 1527 N N . LEU A 1 202 ? -20.545 -4.884 12.454 1.00 97.69 202 LEU A N 1
ATOM 1528 C CA . LEU A 1 202 ? -21.323 -4.180 11.431 1.00 97.69 202 LEU A CA 1
ATOM 1529 C C . LEU A 1 202 ? -20.985 -4.664 10.011 1.00 97.69 202 LEU A C 1
ATOM 1531 O O . LEU A 1 202 ? -21.887 -4.885 9.212 1.00 97.69 202 LEU A O 1
ATOM 1535 N N . ILE A 1 203 ? -19.705 -4.906 9.708 1.00 97.19 203 ILE A N 1
ATOM 1536 C CA . ILE A 1 203 ? -19.274 -5.506 8.432 1.00 97.19 203 ILE A CA 1
ATOM 1537 C C . ILE A 1 203 ? -19.958 -6.857 8.194 1.00 97.19 203 ILE A C 1
ATOM 1539 O O . ILE A 1 203 ? -20.464 -7.088 7.094 1.00 97.19 203 ILE A O 1
ATOM 1543 N N . ARG A 1 204 ? -20.001 -7.735 9.209 1.00 95.44 204 ARG A N 1
ATOM 1544 C CA . ARG A 1 204 ? -20.690 -9.034 9.122 1.00 95.44 204 ARG A CA 1
ATOM 1545 C C . ARG A 1 204 ? -22.184 -8.869 8.901 1.00 95.44 204 ARG A C 1
ATOM 1547 O O . ARG A 1 204 ? -22.740 -9.530 8.028 1.00 95.44 204 ARG A O 1
ATOM 1554 N N . GLN A 1 205 ? -22.815 -7.982 9.667 1.00 95.81 205 GLN A N 1
ATOM 1555 C CA . GLN A 1 205 ? -24.247 -7.708 9.567 1.00 95.81 205 GLN A CA 1
ATOM 1556 C C . GLN A 1 205 ? -24.645 -7.242 8.160 1.00 95.81 205 GLN A C 1
ATOM 1558 O O . GLN A 1 205 ? -25.653 -7.699 7.627 1.00 95.81 205 GLN A O 1
ATOM 1563 N N . GLU A 1 206 ? -23.842 -6.367 7.557 1.00 95.56 206 GLU A N 1
ATOM 1564 C CA . GLU A 1 206 ? -24.080 -5.817 6.218 1.00 95.56 206 GLU A CA 1
ATOM 1565 C C . GLU A 1 206 ? -23.541 -6.724 5.090 1.00 95.56 206 GLU A C 1
ATOM 1567 O O . GLU A 1 206 ? -23.736 -6.442 3.908 1.00 95.56 206 GLU A O 1
ATOM 1572 N N . GLY A 1 207 ? -22.861 -7.829 5.423 1.00 94.62 207 GLY A N 1
ATOM 1573 C CA . GLY A 1 207 ? -22.315 -8.777 4.448 1.00 94.62 207 GLY A CA 1
ATOM 1574 C C . GLY A 1 207 ? -21.212 -8.196 3.556 1.00 94.62 207 GLY A C 1
ATOM 1575 O O . GLY A 1 207 ? -21.067 -8.614 2.404 1.00 94.62 207 GLY A O 1
ATOM 1576 N N . LEU A 1 208 ? -20.443 -7.224 4.056 1.00 95.62 208 LEU A N 1
ATOM 1577 C CA . LEU A 1 208 ? -19.446 -6.505 3.259 1.00 95.62 208 LEU A CA 1
ATOM 1578 C C . LEU A 1 208 ? -18.207 -7.365 2.977 1.00 95.62 208 LEU A C 1
ATOM 1580 O O . LEU A 1 208 ? -17.740 -8.145 3.814 1.00 95.62 208 LEU A O 1
ATOM 1584 N N . ALA A 1 209 ? -17.625 -7.183 1.791 1.00 95.25 209 ALA A N 1
ATOM 1585 C CA . ALA A 1 209 ? -16.289 -7.691 1.506 1.00 95.25 209 ALA A CA 1
ATOM 1586 C C . ALA A 1 209 ? -15.243 -6.840 2.235 1.00 95.25 209 ALA A C 1
ATOM 1588 O O . ALA A 1 209 ? -15.428 -5.638 2.421 1.00 95.25 209 ALA A O 1
ATOM 1589 N N . VAL A 1 210 ? -14.114 -7.443 2.604 1.00 94.25 210 VAL A N 1
ATOM 1590 C CA . VAL A 1 210 ? -13.000 -6.715 3.217 1.00 94.25 210 VAL A CA 1
ATOM 1591 C C . VAL A 1 210 ? -11.704 -7.080 2.514 1.00 94.25 210 VAL A C 1
ATOM 1593 O O . VAL A 1 210 ? -11.456 -8.252 2.225 1.00 94.25 210 VAL A O 1
ATOM 1596 N N . ALA A 1 211 ? -10.883 -6.076 2.223 1.00 92.19 211 ALA A N 1
ATOM 1597 C CA . ALA A 1 211 ? -9.560 -6.267 1.664 1.00 92.19 211 ALA A CA 1
ATOM 1598 C C . ALA A 1 211 ? -8.519 -5.348 2.303 1.00 92.19 211 ALA A C 1
ATOM 1600 O O . ALA A 1 211 ? -8.851 -4.286 2.823 1.00 92.19 211 ALA A O 1
ATOM 1601 N N . LEU A 1 212 ? -7.252 -5.760 2.262 1.00 90.69 212 LEU A N 1
ATOM 1602 C CA . LEU A 1 212 ? -6.143 -4.920 2.714 1.00 90.69 212 LEU A CA 1
ATOM 1603 C C . LEU A 1 212 ? -5.732 -3.919 1.629 1.00 90.69 212 LEU A C 1
ATOM 1605 O O . LEU A 1 212 ? -5.557 -4.293 0.471 1.00 90.69 212 LEU A O 1
ATOM 1609 N N . TYR A 1 213 ? -5.569 -2.667 2.040 1.00 86.69 213 TYR A N 1
ATOM 1610 C CA . TYR A 1 213 ? -5.001 -1.544 1.282 1.00 86.69 213 TYR A CA 1
ATOM 1611 C C . TYR A 1 213 ? -3.773 -0.944 1.994 1.00 86.69 213 TYR A C 1
ATOM 1613 O O . TYR A 1 213 ? -2.905 -0.320 1.378 1.00 86.69 213 TYR A O 1
ATOM 1621 N N . GLY A 1 214 ? -3.693 -1.153 3.310 1.00 88.12 214 GLY A N 1
ATOM 1622 C CA . GLY A 1 214 ? -2.541 -0.898 4.159 1.00 88.12 214 GLY A CA 1
ATOM 1623 C C . GLY A 1 214 ? -2.059 -2.170 4.847 1.00 88.12 214 GLY A C 1
ATOM 1624 O O . GLY A 1 214 ? -2.730 -3.202 4.791 1.00 88.12 214 GLY A O 1
ATOM 1625 N N . ASP A 1 215 ? -0.919 -2.081 5.530 1.00 90.62 215 ASP A N 1
ATOM 1626 C CA . ASP A 1 215 ? -0.601 -3.085 6.548 1.00 90.62 215 ASP A CA 1
ATOM 1627 C C . ASP A 1 215 ? -1.661 -3.009 7.658 1.00 90.62 215 ASP A C 1
ATOM 1629 O O . ASP A 1 215 ? -2.236 -1.948 7.913 1.00 90.62 215 ASP A O 1
ATOM 1633 N N . CYS A 1 216 ? -1.994 -4.153 8.244 1.00 93.50 216 CYS A N 1
ATOM 1634 C CA . CYS A 1 216 ? -3.092 -4.297 9.189 1.00 93.50 216 CYS A CA 1
ATOM 1635 C C . CYS A 1 216 ? -2.601 -5.061 10.412 1.00 93.50 216 CYS A C 1
ATOM 1637 O O . CYS A 1 216 ? -2.423 -6.279 10.374 1.00 93.50 216 CYS A O 1
ATOM 1639 N N . GLU A 1 217 ? -2.362 -4.334 11.496 1.00 93.38 217 GLU A N 1
ATOM 1640 C CA . GLU A 1 217 ? -1.713 -4.847 12.697 1.00 93.38 217 GLU A CA 1
ATOM 1641 C C . GLU A 1 217 ? -2.610 -4.723 13.936 1.00 93.38 217 GLU A C 1
ATOM 1643 O O . GLU A 1 217 ? -3.585 -3.966 13.971 1.00 93.38 217 GLU A O 1
ATOM 1648 N N . SER A 1 218 ? -2.279 -5.489 14.977 1.00 95.06 218 SER A N 1
ATOM 1649 C CA . SER A 1 218 ? -2.907 -5.399 16.296 1.00 95.06 218 SER A CA 1
ATOM 1650 C C . SER A 1 218 ? -4.419 -5.679 16.283 1.00 95.06 218 SER A C 1
ATOM 1652 O O . SER A 1 218 ? -4.838 -6.810 16.038 1.00 95.06 218 SER A O 1
ATOM 1654 N N . ALA A 1 219 ? -5.250 -4.667 16.554 1.00 96.38 219 ALA A N 1
ATOM 1655 C CA . ALA A 1 219 ? -6.707 -4.746 16.517 1.00 96.38 219 ALA A CA 1
ATOM 1656 C C . ALA A 1 219 ? -7.284 -4.726 15.089 1.00 96.38 219 ALA A C 1
ATOM 1658 O O . ALA A 1 219 ? -8.398 -5.205 14.884 1.00 96.38 219 ALA A O 1
ATOM 1659 N N . CYS A 1 220 ? -6.550 -4.221 14.089 1.00 96.75 220 CYS A N 1
ATOM 1660 C CA . CYS A 1 220 ? -7.023 -4.164 12.701 1.00 96.75 220 CYS A CA 1
ATOM 1661 C C . CYS A 1 220 ? -7.444 -5.536 12.135 1.00 96.75 220 CYS A C 1
ATOM 1663 O O . CYS A 1 220 ? -8.526 -5.623 11.542 1.00 96.75 220 CYS A O 1
ATOM 1665 N N . PRO A 1 221 ? -6.681 -6.630 12.354 1.00 96.00 221 PRO A N 1
ATOM 1666 C CA . PRO A 1 221 ? -7.097 -7.967 11.955 1.00 96.00 221 PRO A CA 1
ATOM 1667 C C . PRO A 1 221 ? -8.497 -8.372 12.418 1.00 96.00 221 PRO A C 1
ATOM 1669 O O . PRO A 1 221 ? -9.164 -9.108 11.697 1.00 96.00 221 PRO A O 1
ATOM 1672 N N . LEU A 1 222 ? -8.974 -7.875 13.567 1.00 96.81 222 LEU A N 1
ATOM 1673 C CA . LEU A 1 222 ? -10.325 -8.167 14.055 1.00 96.81 222 LEU A CA 1
ATOM 1674 C C . LEU A 1 222 ? -11.397 -7.591 13.124 1.00 96.81 222 LEU A C 1
ATOM 1676 O O . LEU A 1 222 ? -12.417 -8.239 12.914 1.00 96.81 222 LEU A O 1
ATOM 1680 N N . VAL A 1 223 ? -11.157 -6.423 12.524 1.00 97.00 223 VAL A N 1
ATOM 1681 C CA . VAL A 1 223 ? -12.032 -5.853 11.487 1.00 97.00 223 VAL A CA 1
ATOM 1682 C C . VAL A 1 223 ? -11.909 -6.664 10.195 1.00 97.00 223 VAL A C 1
ATOM 1684 O O . VAL A 1 223 ? -12.913 -7.012 9.579 1.00 97.00 223 VAL A O 1
ATOM 1687 N N . TYR A 1 224 ? -10.675 -6.998 9.799 1.00 95.75 224 TYR A N 1
ATOM 1688 C CA . TYR A 1 224 ? -10.380 -7.697 8.546 1.00 95.75 224 TYR A CA 1
ATOM 1689 C C . TYR A 1 224 ? -11.083 -9.055 8.428 1.00 95.75 224 TYR A C 1
ATOM 1691 O O . TYR A 1 224 ? -11.741 -9.333 7.424 1.00 95.75 224 TYR A O 1
ATOM 1699 N N . VAL A 1 225 ? -10.970 -9.895 9.458 1.00 94.12 225 VAL A N 1
ATOM 1700 C CA . VAL A 1 225 ? -11.533 -11.258 9.454 1.00 94.12 225 VAL A CA 1
ATOM 1701 C C . VAL A 1 225 ? -13.059 -11.287 9.469 1.00 94.12 225 VAL A C 1
ATOM 1703 O O . VAL A 1 225 ? -13.646 -12.323 9.184 1.00 94.12 225 VAL A O 1
ATOM 1706 N N . ALA A 1 226 ? -13.703 -10.156 9.761 1.00 94.19 226 ALA A N 1
ATOM 1707 C CA . ALA A 1 226 ? -15.153 -10.038 9.773 1.00 94.19 226 ALA A CA 1
ATOM 1708 C C . ALA A 1 226 ? -15.770 -9.971 8.364 1.00 94.19 226 ALA A C 1
ATOM 1710 O O . ALA A 1 226 ? -16.980 -10.112 8.210 1.00 94.19 226 ALA A O 1
ATOM 1711 N N . GLY A 1 227 ? -14.966 -9.728 7.324 1.00 90.62 227 GLY A N 1
ATOM 1712 C CA . GLY A 1 227 ? -15.471 -9.680 5.955 1.00 90.62 227 GLY A CA 1
ATOM 1713 C C . GLY A 1 227 ? -16.069 -11.012 5.504 1.00 90.62 227 GLY A C 1
ATOM 1714 O O . GLY A 1 227 ? -15.519 -12.070 5.786 1.00 90.62 227 GLY A O 1
ATOM 1715 N N . ALA A 1 228 ? -17.145 -10.972 4.714 1.00 79.94 228 ALA A N 1
ATOM 1716 C CA . ALA A 1 228 ? -17.780 -12.185 4.176 1.00 79.94 228 ALA A CA 1
ATOM 1717 C C . ALA A 1 228 ? -16.848 -12.995 3.246 1.00 79.94 228 ALA A C 1
ATOM 1719 O O . ALA A 1 228 ? -17.007 -14.201 3.063 1.00 79.94 228 ALA A O 1
ATOM 1720 N N . ALA A 1 229 ? -15.868 -12.317 2.644 1.00 76.75 229 ALA A N 1
ATOM 1721 C CA . ALA A 1 229 ? -14.794 -12.913 1.859 1.00 76.75 229 ALA A CA 1
ATOM 1722 C C . ALA A 1 229 ? -13.519 -12.064 2.023 1.00 76.75 229 ALA A C 1
ATOM 1724 O O . ALA A 1 229 ? -13.254 -11.217 1.162 1.00 76.75 229 ALA A O 1
ATOM 1725 N N . PRO A 1 230 ? -12.749 -12.239 3.116 1.00 74.38 230 PRO A N 1
ATOM 1726 C CA . PRO A 1 230 ? -11.544 -11.458 3.362 1.00 74.38 230 PRO A CA 1
ATOM 1727 C C . PRO A 1 230 ? -10.513 -11.745 2.268 1.00 74.38 230 PRO A C 1
ATOM 1729 O O . PRO A 1 230 ? -10.195 -12.905 1.986 1.00 74.38 230 PRO A O 1
ATOM 1732 N N . ARG A 1 231 ? -10.009 -10.697 1.614 1.00 74.19 231 ARG A N 1
ATOM 1733 C CA . ARG A 1 231 ? -9.005 -10.808 0.548 1.00 74.19 231 ARG A CA 1
ATOM 1734 C C . ARG A 1 231 ? -7.763 -10.006 0.895 1.00 74.19 231 ARG A C 1
ATOM 1736 O O . ARG A 1 231 ? -7.836 -8.839 1.254 1.00 74.19 231 ARG A O 1
ATOM 1743 N N . ILE A 1 232 ? -6.601 -10.595 0.671 1.00 67.12 232 ILE A N 1
ATOM 1744 C CA . ILE A 1 232 ? -5.359 -9.828 0.588 1.00 67.12 232 ILE A CA 1
ATOM 1745 C C . ILE A 1 232 ? -5.195 -9.456 -0.885 1.00 67.12 232 ILE A C 1
ATOM 1747 O O . ILE A 1 232 ? -5.281 -10.335 -1.745 1.00 67.12 232 ILE A O 1
ATOM 1751 N N . GLN A 1 233 ? -5.037 -8.167 -1.194 1.00 65.75 233 GLN A N 1
ATOM 1752 C CA . GLN A 1 233 ? -4.773 -7.746 -2.569 1.00 65.75 233 GLN A CA 1
ATOM 1753 C C . GLN A 1 233 ? -3.469 -8.373 -3.081 1.00 65.75 233 GLN A C 1
ATOM 1755 O O . GLN A 1 233 ? -2.514 -8.560 -2.331 1.00 65.75 233 GLN A O 1
ATOM 1760 N 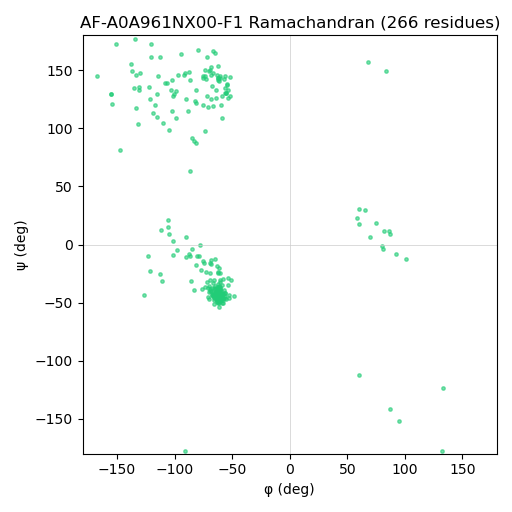N . ASP A 1 234 ? -3.436 -8.715 -4.372 1.00 58.47 234 ASP A N 1
ATOM 1761 C CA . ASP A 1 234 ? -2.288 -9.395 -4.981 1.00 58.47 234 ASP A CA 1
ATOM 1762 C C . ASP A 1 234 ? -1.021 -8.530 -5.002 1.00 58.47 234 ASP A C 1
ATOM 1764 O O . ASP A 1 234 ? 0.094 -9.063 -4.976 1.00 58.47 234 ASP A O 1
ATOM 1768 N N . LEU A 1 235 ? -1.198 -7.210 -5.100 1.00 61.75 235 LEU A N 1
ATOM 1769 C CA . LEU A 1 235 ? -0.140 -6.228 -5.268 1.00 61.75 235 LEU A CA 1
ATOM 1770 C C . LEU A 1 235 ? -0.583 -4.849 -4.754 1.00 61.75 235 LEU A C 1
ATOM 1772 O O . LEU A 1 235 ? -1.606 -4.352 -5.224 1.00 61.75 235 LEU A O 1
ATOM 1776 N N . PRO A 1 236 ? 0.214 -4.190 -3.899 1.00 66.50 236 PRO A N 1
ATOM 1777 C CA . PRO A 1 236 ? 1.388 -4.724 -3.207 1.00 66.50 236 PRO A CA 1
ATOM 1778 C C . PRO A 1 236 ? 0.992 -5.718 -2.104 1.00 66.50 236 PRO A C 1
ATOM 1780 O O . PRO A 1 236 ? -0.151 -5.762 -1.665 1.00 66.50 236 PRO A O 1
ATOM 1783 N N . LEU A 1 237 ? 1.950 -6.539 -1.667 1.00 72.50 237 LEU A N 1
ATOM 1784 C CA . LEU A 1 237 ? 1.722 -7.462 -0.555 1.00 72.50 237 LEU A CA 1
ATOM 1785 C C . LEU A 1 237 ? 1.625 -6.664 0.751 1.00 72.50 237 LEU A C 1
ATOM 1787 O O . LEU A 1 237 ? 2.591 -6.009 1.136 1.00 72.50 237 LEU A O 1
ATOM 1791 N N . HIS A 1 238 ? 0.472 -6.746 1.409 1.00 84.00 238 HIS A N 1
ATOM 1792 C CA . HIS A 1 238 ? 0.212 -6.135 2.712 1.00 84.00 238 HIS A CA 1
ATOM 1793 C C . HIS A 1 238 ? 0.398 -7.144 3.842 1.00 84.00 238 HIS A C 1
ATOM 1795 O O . HIS A 1 238 ? 0.108 -8.334 3.679 1.00 84.00 238 HIS A O 1
ATOM 1801 N N . ARG A 1 239 ? 0.879 -6.671 4.991 1.00 85.81 239 ARG A N 1
ATOM 1802 C CA . ARG A 1 239 ? 1.073 -7.498 6.185 1.00 85.81 239 ARG A CA 1
ATOM 1803 C C . ARG A 1 239 ? -0.205 -7.567 7.009 1.00 85.81 239 ARG A C 1
ATOM 1805 O O . ARG A 1 239 ? -0.914 -6.577 7.163 1.00 85.81 239 ARG A O 1
ATOM 1812 N N . LEU A 1 240 ? -0.460 -8.747 7.566 1.00 89.56 240 LEU A N 1
ATOM 1813 C CA . LEU A 1 240 ? -1.468 -8.965 8.597 1.00 89.56 240 LEU A CA 1
ATOM 1814 C C . LEU A 1 240 ? -0.740 -9.391 9.876 1.00 89.56 240 LEU A C 1
ATOM 1816 O O . LEU A 1 240 ? -0.150 -10.472 9.915 1.00 89.56 240 LEU A O 1
ATOM 1820 N N . GLY A 1 241 ? -0.727 -8.521 10.882 1.00 91.12 241 GLY A N 1
ATOM 1821 C CA . GLY A 1 241 ? 0.073 -8.675 12.096 1.00 91.12 241 GLY A CA 1
ATOM 1822 C C . GLY A 1 241 ? -0.786 -8.851 13.342 1.00 91.12 241 GLY A C 1
ATOM 1823 O O . GLY A 1 241 ? -1.671 -8.047 13.608 1.00 91.12 241 GLY A O 1
ATOM 1824 N N . PHE A 1 242 ? -0.491 -9.872 14.143 1.00 92.81 242 PHE A N 1
ATOM 1825 C CA . PHE A 1 242 ? -1.144 -10.112 15.430 1.00 92.81 242 PHE A CA 1
ATOM 1826 C C . PHE A 1 242 ? -0.135 -9.959 16.564 1.00 92.81 242 PHE A C 1
ATOM 1828 O O . PHE A 1 242 ? 1.022 -10.357 16.431 1.00 92.81 242 PHE A O 1
ATOM 1835 N N . HIS A 1 243 ? -0.589 -9.446 17.702 1.00 93.06 243 HIS A N 1
ATOM 1836 C CA . HIS A 1 243 ? 0.164 -9.473 18.949 1.00 93.06 243 HIS A CA 1
ATOM 1837 C C . HIS A 1 243 ? -0.791 -9.498 20.149 1.00 93.06 243 HIS A C 1
ATOM 1839 O O . HIS A 1 243 ? -2.007 -9.387 20.000 1.00 93.06 243 HIS A O 1
ATOM 1845 N N . GLN A 1 244 ? -0.234 -9.670 21.347 1.00 94.44 244 GLN A N 1
ATOM 1846 C CA . GLN A 1 244 ? -0.990 -9.712 22.599 1.00 94.44 244 GLN A CA 1
ATOM 1847 C C . GLN A 1 244 ? -1.727 -8.384 22.845 1.00 94.44 244 GLN A C 1
ATOM 1849 O O . GLN A 1 244 ? -1.168 -7.315 22.589 1.00 94.44 244 GLN A O 1
ATOM 1854 N N . ILE A 1 245 ? -2.958 -8.444 23.367 1.00 95.19 245 ILE A N 1
ATOM 1855 C CA . ILE A 1 245 ? -3.732 -7.252 23.744 1.00 95.19 245 ILE A CA 1
ATOM 1856 C C . ILE A 1 245 ? -2.975 -6.506 24.847 1.00 95.19 245 ILE A C 1
ATOM 1858 O O . ILE A 1 245 ? -2.369 -7.126 25.727 1.00 95.19 245 ILE A O 1
ATOM 1862 N N . SER A 1 246 ? -3.015 -5.175 24.811 1.00 93.00 246 SER A N 1
ATOM 1863 C CA . SER A 1 246 ? -2.367 -4.321 25.804 1.00 93.00 246 SER A CA 1
ATOM 1864 C C . SER A 1 246 ? -3.304 -3.259 26.360 1.00 93.00 246 SER A C 1
ATOM 1866 O O . SER A 1 246 ? -4.128 -2.715 25.628 1.00 93.00 246 SER A O 1
ATOM 1868 N N . VAL A 1 247 ? -3.111 -2.901 27.627 1.00 89.62 247 VAL A N 1
ATOM 1869 C CA . VAL A 1 247 ? -3.767 -1.764 28.285 1.00 89.62 247 VAL A CA 1
ATOM 1870 C C . VAL A 1 247 ? -2.677 -0.817 28.776 1.00 89.62 247 VAL A C 1
ATOM 1872 O O . VAL A 1 247 ? -1.752 -1.236 29.466 1.00 89.62 247 VAL A O 1
ATOM 1875 N N . GLY A 1 248 ? -2.742 0.458 28.379 1.00 85.62 248 GLY A N 1
ATOM 1876 C CA . GLY A 1 248 ? -1.713 1.447 28.730 1.00 85.62 248 GLY A CA 1
ATOM 1877 C C . GLY A 1 248 ? -0.308 1.089 28.223 1.00 85.62 248 GLY A C 1
ATOM 1878 O O . GLY A 1 248 ? 0.676 1.404 28.884 1.00 85.62 248 GLY A O 1
ATOM 1879 N N . GLY A 1 249 ? -0.214 0.378 27.092 1.00 85.06 249 GLY A N 1
ATOM 1880 C CA . GLY A 1 249 ? 1.051 -0.085 26.506 1.00 85.06 249 GLY A CA 1
ATOM 1881 C C . GLY A 1 249 ? 1.644 -1.344 27.150 1.00 85.06 249 GLY A C 1
ATOM 1882 O O . GLY A 1 249 ? 2.668 -1.837 26.685 1.00 85.06 249 GLY A O 1
ATOM 1883 N N . ALA A 1 250 ? 1.010 -1.899 28.187 1.00 91.44 250 ALA A N 1
ATOM 1884 C CA . ALA A 1 250 ? 1.433 -3.146 28.815 1.00 91.44 250 ALA A CA 1
ATOM 1885 C C . ALA A 1 250 ? 0.562 -4.311 28.341 1.00 91.44 250 ALA A C 1
ATOM 1887 O O . ALA A 1 250 ? -0.667 -4.245 28.411 1.00 91.44 250 ALA A O 1
ATOM 1888 N N . ALA A 1 251 ? 1.196 -5.383 27.870 1.00 95.06 251 ALA A N 1
ATOM 1889 C CA . ALA A 1 251 ? 0.494 -6.586 27.448 1.00 95.06 251 ALA A CA 1
ATOM 1890 C C . ALA A 1 251 ? -0.236 -7.236 28.641 1.00 95.06 251 ALA A C 1
ATOM 1892 O O . ALA A 1 251 ? 0.346 -7.399 29.715 1.00 95.06 251 ALA A O 1
ATOM 1893 N N . ILE A 1 252 ? -1.507 -7.602 28.462 1.00 96.12 252 ILE A N 1
ATOM 1894 C CA . ILE A 1 252 ? -2.333 -8.203 29.524 1.00 96.12 252 ILE A CA 1
ATOM 1895 C C . ILE A 1 252 ? -2.236 -9.738 29.517 1.00 96.12 252 ILE A C 1
ATOM 1897 O O . ILE A 1 252 ? -2.085 -10.308 28.435 1.00 96.12 252 ILE A O 1
ATOM 1901 N N . PRO A 1 253 ? -2.334 -10.421 30.674 1.00 96.75 253 PRO A N 1
ATOM 1902 C CA . PRO A 1 253 ? -2.250 -11.883 30.764 1.00 96.75 253 PRO A CA 1
ATOM 1903 C C . PRO A 1 253 ? -3.203 -12.620 29.812 1.00 96.75 253 PRO A C 1
ATOM 1905 O O . PRO A 1 253 ? -4.320 -12.166 29.579 1.00 96.75 253 PRO A O 1
ATOM 1908 N N . LEU A 1 254 ? -2.774 -13.764 29.268 1.00 94.94 254 LEU A N 1
ATOM 1909 C CA . LEU A 1 254 ? -3.556 -14.538 28.287 1.00 94.94 254 LEU A CA 1
ATOM 1910 C C . LEU A 1 254 ? -4.818 -15.197 28.872 1.00 94.94 254 LEU A C 1
ATOM 1912 O O . LEU A 1 254 ? -5.685 -15.614 28.114 1.00 94.94 254 LEU A O 1
ATOM 1916 N N . ASP A 1 255 ? -4.925 -15.289 30.196 1.00 95.94 255 ASP A N 1
ATOM 1917 C CA . ASP A 1 255 ? -6.103 -15.762 30.934 1.00 95.94 255 ASP A CA 1
ATOM 1918 C C . ASP A 1 255 ? -7.087 -14.632 31.287 1.00 95.94 255 ASP A C 1
ATOM 1920 O O . ASP A 1 255 ? -8.069 -14.851 31.993 1.00 95.94 255 ASP A O 1
ATOM 1924 N N . HIS A 1 256 ? -6.847 -13.413 30.798 1.00 97.12 256 HIS A N 1
ATOM 1925 C CA . HIS A 1 256 ? -7.777 -12.303 30.958 1.00 97.12 256 HIS A CA 1
ATOM 1926 C C . HIS A 1 256 ? -9.072 -12.546 30.157 1.00 97.12 256 HIS A C 1
ATOM 1928 O O . HIS A 1 256 ? -9.024 -12.892 28.977 1.00 97.12 256 HIS A O 1
ATOM 1934 N N . GLU A 1 257 ? -10.232 -12.261 30.760 1.00 96.25 257 GLU A N 1
ATOM 1935 C CA . GLU A 1 257 ? -11.577 -12.542 30.209 1.00 96.25 257 GLU A CA 1
ATOM 1936 C C . GLU A 1 257 ? -11.825 -11.984 28.793 1.00 96.25 257 GLU A C 1
ATOM 1938 O O . GLU A 1 257 ? -12.570 -12.549 27.998 1.00 96.25 257 GLU A O 1
ATOM 1943 N N . ILE A 1 258 ? -11.157 -10.885 28.434 1.00 94.94 258 ILE A N 1
ATOM 1944 C CA . ILE A 1 258 ? -11.257 -10.275 27.100 1.00 94.94 258 ILE A CA 1
ATOM 1945 C C . ILE A 1 258 ? -10.871 -11.236 25.969 1.00 94.94 258 ILE A C 1
ATOM 1947 O O . ILE A 1 258 ? -11.407 -11.114 24.872 1.00 94.94 258 ILE A O 1
ATOM 1951 N N . TYR A 1 259 ? -9.976 -12.198 26.211 1.00 96.19 259 TYR A N 1
ATOM 1952 C CA . TYR A 1 259 ? -9.616 -13.183 25.192 1.00 96.19 259 TYR A CA 1
ATOM 1953 C C . TYR A 1 259 ? -10.769 -14.147 24.901 1.00 96.19 259 TYR A C 1
ATOM 1955 O O . TYR A 1 259 ? -10.926 -14.552 23.752 1.00 96.19 259 TYR A O 1
ATOM 1963 N N . GLU A 1 260 ? -11.621 -14.447 25.886 1.00 96.44 260 GLU A N 1
ATOM 1964 C CA . GLU A 1 260 ? -12.847 -15.224 25.667 1.00 96.44 260 GLU A CA 1
ATOM 1965 C C . GLU A 1 260 ? -13.854 -14.427 24.831 1.00 96.44 260 GLU A C 1
ATOM 1967 O O . GLU A 1 260 ? -14.469 -14.967 23.914 1.00 96.44 260 GLU A O 1
ATOM 1972 N N . VAL A 1 261 ? -13.968 -13.118 25.086 1.00 96.31 261 VAL A N 1
ATOM 1973 C CA . VAL A 1 261 ? -14.817 -12.214 24.294 1.00 96.31 261 VAL A CA 1
ATOM 1974 C C . VAL A 1 261 ? -14.329 -12.124 22.848 1.00 96.31 261 VAL A C 1
ATOM 1976 O O . VAL A 1 261 ? -15.134 -12.231 21.924 1.00 96.31 261 VAL A O 1
ATOM 1979 N N . VAL A 1 262 ? -13.020 -11.962 22.632 1.00 96.19 262 VAL A N 1
ATOM 1980 C CA . VAL A 1 262 ? -12.435 -11.931 21.284 1.00 96.19 262 VAL A CA 1
ATOM 1981 C C . VAL A 1 262 ? -12.617 -13.276 20.582 1.00 96.19 262 VAL A C 1
ATOM 1983 O O . VAL A 1 262 ? -12.981 -13.287 19.412 1.00 96.19 262 VAL A O 1
ATOM 1986 N N . ALA A 1 263 ? -12.425 -14.403 21.272 1.00 95.25 263 ALA A N 1
ATOM 1987 C CA . ALA A 1 263 ? -12.658 -15.725 20.692 1.00 95.25 263 ALA A CA 1
ATOM 1988 C C . ALA A 1 263 ? -14.120 -15.898 20.251 1.00 95.25 263 ALA A C 1
ATOM 1990 O O . ALA A 1 263 ? -14.377 -16.227 19.096 1.00 95.25 263 ALA A O 1
ATOM 1991 N N . ALA A 1 264 ? -15.076 -15.564 21.123 1.00 95.38 264 ALA A N 1
ATOM 1992 C CA . ALA A 1 264 ? -16.499 -15.608 20.792 1.00 95.38 264 ALA A CA 1
ATOM 1993 C C . ALA A 1 264 ? -16.856 -14.678 19.621 1.00 95.38 264 ALA A C 1
ATOM 1995 O O . ALA A 1 264 ? -17.683 -15.026 18.783 1.00 95.38 264 ALA A O 1
ATOM 1996 N N . TYR A 1 265 ? -16.216 -13.508 19.538 1.00 95.44 265 TYR A N 1
ATOM 1997 C CA . TYR A 1 265 ? -16.347 -12.616 18.391 1.00 95.44 265 TYR A CA 1
ATOM 1998 C C . TYR A 1 265 ? -15.823 -13.259 17.103 1.00 95.44 265 TYR A C 1
ATOM 2000 O O . TYR A 1 265 ? -16.458 -13.121 16.064 1.00 95.44 265 TYR A O 1
ATOM 2008 N N . ILE A 1 266 ? -14.677 -13.938 17.125 1.00 92.44 266 ILE A N 1
ATOM 2009 C CA . ILE A 1 266 ? -14.116 -14.586 15.930 1.00 92.44 266 ILE A CA 1
ATOM 2010 C C . ILE A 1 266 ? -15.004 -15.740 15.449 1.00 92.44 266 ILE A C 1
ATOM 2012 O O . ILE A 1 266 ? -15.184 -15.886 14.244 1.00 92.44 266 ILE A O 1
ATOM 2016 N N . ASP A 1 267 ? -15.600 -16.494 16.372 1.00 90.38 267 ASP A N 1
ATOM 2017 C CA . ASP A 1 267 ? -16.412 -17.678 16.063 1.00 90.38 267 ASP A CA 1
ATOM 2018 C C . ASP A 1 267 ? -17.851 -17.370 15.591 1.00 90.38 267 ASP A C 1
ATOM 2020 O O . ASP A 1 267 ? -18.553 -18.284 15.154 1.00 90.38 267 ASP A O 1
ATOM 2024 N N . ALA A 1 268 ? -18.304 -16.113 15.699 1.00 83.81 268 ALA A N 1
ATOM 2025 C CA . ALA A 1 268 ? -19.671 -15.678 15.368 1.00 83.81 268 ALA A CA 1
ATOM 2026 C C . ALA A 1 268 ? -19.984 -15.611 13.858 1.00 83.81 268 ALA A C 1
ATOM 2028 O O . ALA A 1 268 ? -21.125 -15.966 13.489 1.00 83.81 268 ALA A O 1
#

Sequence (268 aa):
MAPAPAAAQSWETRIAAARAEAEAFAAYGAAHGWDYNRIGTFTRRADAGRLRCTILAELIGIGDISEHVDFYGPAPWERMALPGPGVTPDDGLLQKLLTYAWNREVWANMAEQVLPASADQRAETWELQCNGQHGIPEGLLGPRWDTEASFRVDGGALYVLGDIVPGFYAEFAQALARNDIRTVMLGSRGGSVLDAMQAGGLIRQEGLAVALYGDCESACPLVYVAGAAPRIQDLPLHRLGFHQISVGGAAIPLDHEIYEVVAAYIDA

Radius of gyration: 21.69 Å; Cα contacts (8 Å, |Δi|>4): 414; chains: 1; bounding box: 51×51×65 Å

Mean predicted aligned error: 6.27 Å

Secondary structure (DSSP, 8-state):
-PPPPPPPPPHHHHHHHHHHHHHHHHHHHHHTT--TTTT-TTHHHHTHHHHHHHHHHHHTT----GGG---SS--TTS---PPPTT----HHHHHHHHHHHHHHHHHHHHHHHHTTS-HHHHHHHHHHHTTT-TTPPTTTT------BPEEEEETTEEEEESBB-TTHHHHHHHHHHTS--SEEEEEE--B-HHHHHHHHHHHHHHT-EEEEEEEEETTHHHHHTTSSS-EE-SSSPPPEE----EETTEEPPTTSTHHHHHHHHHH-

Solvent-accessible surface area (backbone atoms only — not comparable to full-atom values): 15017 Å² total; per-residue (Å²): 131,80,80,75,78,78,77,79,76,52,69,69,59,52,34,53,49,28,42,53,51,14,50,55,36,41,51,54,28,46,77,70,79,38,57,80,78,76,50,37,74,61,63,76,41,70,41,48,53,54,43,41,38,53,53,43,30,47,76,74,69,67,37,91,52,71,94,33,50,72,62,86,55,67,50,91,85,58,88,80,78,82,79,58,90,91,62,82,79,52,72,69,54,45,39,48,44,40,40,33,16,48,49,28,41,49,38,32,57,41,46,69,64,54,67,79,49,51,76,64,57,46,51,47,50,35,58,61,62,28,53,59,31,65,66,27,66,68,64,76,85,53,91,79,86,80,49,60,53,42,83,48,78,55,97,40,28,38,37,36,45,32,29,36,44,92,63,43,33,61,54,50,54,52,55,48,76,75,45,80,62,52,31,39,30,37,15,17,71,11,60,36,55,66,37,23,45,51,43,11,51,50,32,44,76,70,58,21,31,21,32,49,77,29,29,22,18,49,26,30,45,53,32,42,72,28,19,73,57,60,40,76,46,88,74,54,78,60,54,80,40,82,66,78,60,59,61,97,86,41,71,55,68,87,85,42,69,64,53,58,55,52,49,55,60,74,75,107

pLDDT: mean 89.2, std 10.94, range [30.83, 98.38]